Protein AF-A0AAV9SA14-F1 (afdb_monomer_lite)

Radius of gyration: 30.71 Å; chains: 1; bounding box: 144×51×68 Å

Structure (mmCIF, N/CA/C/O backbone):
data_AF-A0AAV9SA14-F1
#
_entry.id   AF-A0AAV9SA14-F1
#
loop_
_atom_site.group_PDB
_atom_site.id
_atom_site.type_symbol
_atom_site.label_atom_id
_atom_site.label_alt_id
_atom_site.label_comp_id
_atom_site.label_asym_id
_atom_site.label_entity_id
_atom_site.label_seq_id
_atom_site.pdbx_PDB_ins_code
_atom_site.Cartn_x
_atom_site.Cartn_y
_atom_site.Cartn_z
_atom_site.occupancy
_atom_site.B_iso_or_equiv
_atom_site.auth_seq_id
_atom_site.auth_comp_id
_atom_site.auth_asym_id
_atom_site.auth_atom_id
_atom_site.pdbx_PDB_model_num
ATOM 1 N N . MET A 1 1 ? -102.701 19.107 14.696 1.00 34.44 1 MET A N 1
ATOM 2 C CA . MET A 1 1 ? -101.989 17.881 14.271 1.00 34.44 1 MET A CA 1
ATOM 3 C C . MET A 1 1 ? -100.636 18.300 13.706 1.00 34.44 1 MET A C 1
ATOM 5 O O . MET A 1 1 ? -100.559 19.398 13.175 1.00 34.44 1 MET A O 1
ATOM 9 N N . ALA A 1 2 ? -99.604 17.490 13.963 1.00 41.09 2 ALA A N 1
ATOM 10 C CA . ALA A 1 2 ? -98.159 17.701 13.744 1.00 41.09 2 ALA A CA 1
ATOM 11 C C . ALA A 1 2 ? -97.779 18.019 12.264 1.00 41.09 2 ALA A C 1
ATOM 13 O O . ALA A 1 2 ? -98.640 17.884 11.408 1.00 41.09 2 ALA A O 1
ATOM 14 N N . GLU A 1 3 ? -96.588 18.500 11.861 1.00 35.56 3 GLU A N 1
ATOM 15 C CA . GLU A 1 3 ? -95.198 18.071 12.129 1.00 35.56 3 GLU A CA 1
ATOM 16 C C . GLU A 1 3 ? -94.132 19.112 11.654 1.00 35.56 3 GLU A C 1
ATOM 18 O O . GLU A 1 3 ? -94.421 19.908 10.771 1.00 35.56 3 GLU A O 1
ATOM 23 N N . ARG A 1 4 ? -92.914 19.036 12.250 1.00 37.03 4 ARG A N 1
ATOM 24 C CA . ARG A 1 4 ? -91.509 19.016 11.704 1.00 37.03 4 ARG A CA 1
ATOM 25 C C . ARG A 1 4 ? -91.118 19.895 10.480 1.00 37.03 4 ARG A C 1
ATOM 27 O O . ARG A 1 4 ? -91.888 20.027 9.552 1.00 37.03 4 ARG A O 1
ATOM 34 N N . ARG A 1 5 ? -89.886 20.412 10.291 1.00 36.50 5 ARG A N 1
ATOM 35 C CA . ARG A 1 5 ? -88.521 20.104 10.791 1.00 36.50 5 ARG A CA 1
ATOM 36 C C . ARG A 1 5 ? -87.560 21.264 10.424 1.00 36.50 5 ARG A C 1
ATOM 38 O O . ARG A 1 5 ? -87.789 21.960 9.443 1.00 36.50 5 ARG A O 1
ATOM 45 N N . PHE A 1 6 ? -86.493 21.410 11.210 1.00 34.19 6 PHE A N 1
ATOM 46 C CA . PHE A 1 6 ? -85.427 22.422 11.136 1.00 34.19 6 PHE A CA 1
ATOM 47 C C . PHE A 1 6 ? -84.285 21.988 10.191 1.00 34.19 6 PHE A C 1
ATOM 49 O O . PHE A 1 6 ? -84.066 20.786 10.024 1.00 34.19 6 PHE A O 1
ATOM 56 N N . GLY A 1 7 ? -83.582 22.959 9.598 1.00 37.78 7 GLY A N 1
ATOM 57 C CA . GLY A 1 7 ? -82.442 22.767 8.691 1.00 37.78 7 GLY A CA 1
ATOM 58 C C . GLY A 1 7 ? -81.093 22.537 9.387 1.00 37.78 7 GLY A C 1
ATOM 59 O O . GLY A 1 7 ? -80.981 22.664 10.606 1.00 37.78 7 GLY A O 1
ATOM 60 N N . GLY A 1 8 ? -80.082 22.199 8.584 1.00 33.22 8 GLY A N 1
ATOM 61 C CA . GLY A 1 8 ? -78.680 22.068 8.983 1.00 33.22 8 GLY A CA 1
ATOM 62 C C . GLY A 1 8 ? -77.799 21.649 7.800 1.00 33.22 8 GLY A C 1
ATOM 63 O O . GLY A 1 8 ? -78.130 20.703 7.087 1.00 33.22 8 GLY A O 1
ATOM 64 N N . ASP A 1 9 ? -76.723 22.404 7.603 1.00 34.28 9 ASP A N 1
ATOM 65 C CA . ASP A 1 9 ? -75.800 22.437 6.466 1.00 34.28 9 ASP A CA 1
ATOM 66 C C . ASP A 1 9 ? -74.833 21.237 6.386 1.00 34.28 9 ASP A C 1
ATOM 68 O O . ASP A 1 9 ? -74.510 20.609 7.394 1.00 34.28 9 ASP A O 1
ATOM 72 N N . HIS A 1 10 ? -74.328 20.937 5.182 1.00 34.41 10 HIS A N 1
ATOM 73 C CA . HIS A 1 10 ? -73.278 19.938 4.948 1.00 34.41 10 HIS A CA 1
ATOM 74 C C . HIS A 1 10 ? -72.175 20.545 4.060 1.00 34.41 10 HIS A C 1
ATOM 76 O O . HIS A 1 10 ? -72.274 20.541 2.833 1.00 34.41 10 HIS A O 1
ATOM 82 N N . GLU A 1 11 ? -71.129 21.087 4.690 1.00 38.72 11 GLU A N 1
ATOM 83 C CA . GLU A 1 11 ? -69.913 21.593 4.039 1.00 38.72 11 GLU A CA 1
ATOM 84 C C . GLU A 1 11 ? -68.820 20.510 3.944 1.00 38.72 11 GLU A C 1
ATOM 86 O O . GLU A 1 11 ? -68.500 19.823 4.910 1.00 38.72 11 GLU A O 1
ATOM 91 N N . VAL A 1 12 ? -68.260 20.399 2.735 1.00 39.00 12 VAL A N 1
ATOM 92 C CA . VAL A 1 12 ? -66.854 20.128 2.375 1.00 39.00 12 VAL A CA 1
ATOM 93 C C . VAL A 1 12 ? -66.107 19.027 3.154 1.00 39.00 12 VAL A C 1
ATOM 95 O O . VAL A 1 12 ? -65.421 19.265 4.143 1.00 39.00 12 VAL A O 1
ATOM 98 N N . LEU A 1 13 ? -66.106 17.818 2.587 1.00 44.66 13 LEU A N 1
ATOM 99 C CA . LEU A 1 13 ? -65.168 16.739 2.907 1.00 44.66 13 LEU A CA 1
ATOM 100 C C . LEU A 1 13 ? -64.460 16.308 1.620 1.00 44.66 13 LEU A C 1
ATOM 102 O O . LEU A 1 13 ? -65.057 15.561 0.862 1.00 44.66 13 LEU A O 1
ATOM 106 N N . THR A 1 14 ? -63.224 16.770 1.388 1.00 50.81 14 THR A N 1
ATOM 107 C CA . THR A 1 14 ? -62.114 16.020 0.747 1.00 50.81 14 THR A CA 1
ATOM 108 C C . THR A 1 14 ? -60.905 16.942 0.531 1.00 50.81 14 THR A C 1
ATOM 110 O O . THR A 1 14 ? -60.669 17.401 -0.580 1.00 50.81 14 THR A O 1
ATOM 113 N N . ASP A 1 15 ? -60.111 17.201 1.574 1.00 43.81 15 ASP A N 1
ATOM 114 C CA . ASP A 1 15 ? -58.750 17.757 1.387 1.00 43.81 15 ASP A CA 1
ATOM 115 C C . ASP A 1 15 ? -57.704 17.184 2.373 1.00 43.81 15 ASP A C 1
ATOM 117 O O . ASP A 1 15 ? -56.526 17.525 2.359 1.00 43.81 15 ASP A O 1
ATOM 121 N N . ALA A 1 16 ? -58.097 16.226 3.222 1.00 43.00 16 ALA A N 1
ATOM 122 C CA . ALA A 1 16 ? -57.195 15.627 4.213 1.00 43.00 16 ALA A CA 1
ATOM 123 C C . ALA A 1 16 ? -56.360 14.448 3.665 1.00 43.00 16 ALA A C 1
ATOM 125 O O . ALA A 1 16 ? -55.298 14.135 4.199 1.00 43.00 16 ALA A O 1
ATOM 126 N N . ALA A 1 17 ? -56.800 13.791 2.585 1.00 41.19 17 ALA A N 1
ATOM 127 C CA . ALA A 1 17 ? -56.145 12.578 2.076 1.00 41.19 17 ALA A CA 1
ATOM 128 C C . ALA A 1 17 ? -54.949 12.856 1.140 1.00 41.19 17 ALA A C 1
ATOM 130 O O . ALA A 1 17 ? -54.046 12.026 1.031 1.00 41.19 17 ALA A O 1
ATOM 131 N N . ALA A 1 18 ? -54.902 14.024 0.487 1.00 40.38 18 ALA A N 1
ATOM 132 C CA . ALA A 1 18 ? -53.801 14.399 -0.407 1.00 40.38 18 ALA A CA 1
ATOM 133 C C . ALA A 1 18 ? -52.571 14.937 0.354 1.00 40.38 18 ALA A C 1
ATOM 135 O O . ALA A 1 18 ? -51.437 14.769 -0.101 1.00 40.38 18 ALA A O 1
ATOM 136 N N . ALA A 1 19 ? -52.776 15.525 1.538 1.00 42.31 19 ALA A N 1
ATOM 137 C CA . ALA A 1 19 ? -51.698 16.016 2.394 1.00 42.31 19 ALA A CA 1
ATOM 138 C C . ALA A 1 19 ? -50.912 14.876 3.070 1.00 42.31 19 ALA A C 1
ATOM 140 O O . ALA A 1 19 ? -49.690 14.966 3.192 1.00 42.31 19 ALA A O 1
ATOM 141 N N . ALA A 1 20 ? -51.579 13.770 3.425 1.00 41.03 20 ALA A N 1
ATOM 142 C CA . ALA A 1 20 ? -50.942 12.621 4.074 1.00 41.03 20 ALA A CA 1
ATOM 143 C C . ALA A 1 20 ? -49.917 11.918 3.162 1.00 41.03 20 ALA A C 1
ATOM 145 O O . ALA A 1 20 ? -48.800 11.633 3.591 1.00 41.03 20 ALA A O 1
ATOM 146 N N . ARG A 1 21 ? -50.216 11.766 1.862 1.00 45.41 21 ARG A N 1
ATOM 147 C CA . ARG A 1 21 ? -49.263 11.157 0.911 1.00 45.41 21 ARG A CA 1
ATOM 148 C C . ARG A 1 21 ? -48.067 12.051 0.576 1.00 45.41 21 ARG A C 1
ATOM 150 O O . ARG A 1 21 ? -47.010 11.547 0.214 1.00 45.41 21 ARG A O 1
ATOM 157 N N . ARG A 1 22 ? -48.195 13.374 0.733 1.00 43.72 22 ARG A N 1
ATOM 158 C CA . ARG A 1 22 ? -47.079 14.320 0.545 1.00 43.72 22 ARG A CA 1
ATOM 159 C C . ARG A 1 22 ? -46.169 14.407 1.785 1.00 43.72 22 ARG A C 1
ATOM 161 O O . ARG A 1 22 ? -45.025 14.839 1.657 1.00 43.72 22 ARG A O 1
ATOM 168 N N . GLY A 1 23 ? -46.656 13.980 2.956 1.00 36.78 23 GLY A N 1
ATOM 169 C CA . GLY A 1 23 ? -45.875 13.853 4.192 1.00 36.78 23 GLY A CA 1
ATOM 170 C C . GLY A 1 23 ? -45.045 12.567 4.255 1.00 36.78 23 GLY A C 1
ATOM 171 O O . GLY A 1 23 ? -43.875 12.611 4.625 1.00 36.78 23 GLY A O 1
ATOM 172 N N . GLU A 1 24 ? -45.594 11.440 3.796 1.00 37.50 24 GLU A N 1
ATOM 173 C CA . GLU A 1 24 ? -44.907 10.137 3.850 1.00 37.50 24 GLU A CA 1
ATOM 174 C C . GLU A 1 24 ? -43.799 9.983 2.791 1.00 37.50 24 GLU A C 1
ATOM 176 O O . GLU A 1 24 ? -42.809 9.294 3.025 1.00 37.50 24 GLU A O 1
ATOM 181 N N . GLN A 1 25 ? -43.874 10.706 1.667 1.00 39.00 25 GLN A N 1
ATOM 182 C CA . GLN A 1 25 ? -42.782 10.769 0.678 1.00 39.00 25 GLN A CA 1
ATOM 183 C C . GLN A 1 25 ? -41.697 11.809 0.991 1.00 39.00 25 GLN A C 1
ATOM 185 O O . GLN A 1 25 ? -40.654 11.810 0.341 1.00 39.00 25 GLN A O 1
ATOM 190 N N . LYS A 1 26 ? -41.891 12.663 2.006 1.00 37.91 26 LYS A N 1
ATOM 191 C CA . LYS A 1 26 ? -40.855 13.597 2.483 1.00 37.91 26 LYS A CA 1
ATOM 192 C C . LYS A 1 26 ? -40.015 13.054 3.640 1.00 37.91 26 LYS A C 1
ATOM 194 O O . LYS A 1 26 ? -38.943 13.594 3.885 1.00 37.91 26 LYS A O 1
ATOM 199 N N . HIS A 1 27 ? -40.445 11.980 4.302 1.00 35.81 27 HIS A N 1
ATOM 200 C CA . HIS A 1 27 ? -39.712 11.389 5.430 1.00 35.81 27 HIS A CA 1
ATOM 201 C C . HIS A 1 27 ? -38.729 10.271 5.041 1.00 35.81 27 HIS A C 1
ATOM 203 O O . HIS A 1 27 ? -37.878 9.920 5.849 1.00 35.81 27 HIS A O 1
ATOM 209 N N . HIS A 1 28 ? -38.756 9.779 3.797 1.00 36.59 28 HIS A N 1
ATOM 210 C CA . HIS A 1 28 ? -37.717 8.875 3.274 1.00 36.59 28 HIS A CA 1
ATOM 211 C C . HIS A 1 28 ? -36.605 9.581 2.480 1.00 36.59 28 HIS A C 1
ATOM 213 O O . HIS A 1 28 ? -35.644 8.939 2.073 1.00 36.59 28 HIS A O 1
ATOM 219 N N . ALA A 1 29 ? -36.697 10.900 2.284 1.00 40.19 29 ALA A N 1
ATOM 220 C CA . ALA A 1 29 ? -35.720 11.684 1.521 1.00 40.19 29 ALA A CA 1
ATOM 221 C C . ALA A 1 29 ? -34.709 12.450 2.403 1.00 40.19 29 ALA A C 1
ATOM 223 O O . ALA A 1 29 ? -33.968 13.286 1.895 1.00 40.19 29 ALA A O 1
ATOM 224 N N . ALA A 1 30 ? -34.677 12.182 3.715 1.00 41.50 30 ALA A N 1
ATOM 225 C CA . ALA A 1 30 ? -33.849 12.897 4.694 1.00 41.50 30 ALA A CA 1
ATOM 226 C C . ALA A 1 30 ? -32.870 11.987 5.469 1.00 41.50 30 ALA A C 1
ATOM 228 O O . ALA A 1 30 ? -32.448 12.326 6.568 1.00 41.50 30 ALA A O 1
ATOM 229 N N . MET A 1 31 ? -32.496 10.841 4.891 1.00 34.03 31 MET A N 1
ATOM 230 C CA . MET A 1 31 ? -31.310 10.068 5.292 1.00 34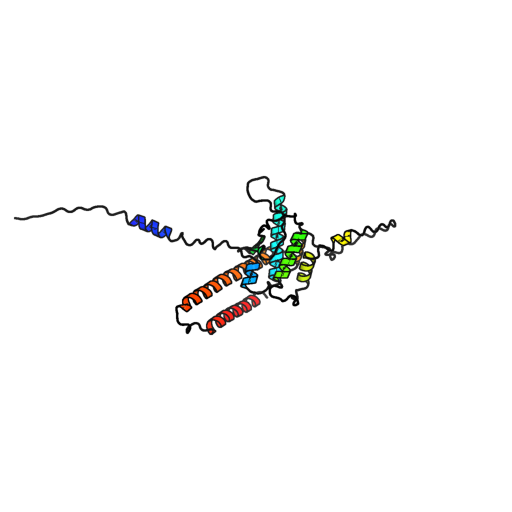.03 31 MET A CA 1
ATOM 231 C C . MET A 1 31 ? -30.494 9.651 4.065 1.00 34.03 31 MET A C 1
ATOM 233 O O . MET A 1 31 ? -30.079 8.511 3.927 1.00 34.03 31 MET A O 1
ATOM 237 N N . ASN A 1 32 ? -30.258 10.601 3.165 1.00 38.00 32 ASN A N 1
ATOM 238 C CA . ASN A 1 32 ? -28.997 10.600 2.438 1.00 38.00 32 ASN A CA 1
ATOM 239 C C . ASN A 1 32 ? -28.111 11.605 3.166 1.00 38.00 32 ASN A C 1
ATOM 241 O O . ASN A 1 32 ? -28.011 12.768 2.772 1.00 38.00 32 ASN A O 1
ATOM 245 N N . SER A 1 33 ? -27.523 11.169 4.281 1.00 37.06 33 SER A N 1
ATOM 246 C CA . SER A 1 33 ? -26.244 11.744 4.674 1.00 37.06 33 SER A CA 1
ATOM 247 C C . SER A 1 33 ? -25.298 11.559 3.473 1.00 37.06 33 SER A C 1
ATOM 249 O O . SER A 1 33 ? -25.402 10.560 2.753 1.00 37.06 33 SER A O 1
ATOM 251 N N . PRO A 1 34 ? -24.384 12.491 3.185 1.00 41.22 34 PRO A N 1
ATOM 252 C CA . PRO A 1 34 ? -23.357 12.284 2.166 1.00 41.22 34 PRO A CA 1
ATOM 253 C C . PRO A 1 34 ? -22.303 11.248 2.625 1.00 41.22 34 PRO A C 1
ATOM 255 O O . PRO A 1 34 ? -21.122 11.409 2.352 1.00 41.22 34 PRO A O 1
ATOM 258 N N . GLU A 1 35 ? -22.694 10.187 3.338 1.00 47.66 35 GLU A N 1
ATOM 259 C CA . GLU A 1 35 ? -21.778 9.234 3.984 1.00 47.66 35 GLU A CA 1
ATOM 260 C C . GLU A 1 35 ? -21.294 8.105 3.058 1.00 47.66 35 GLU A C 1
ATOM 262 O O . GLU A 1 35 ? -20.436 7.311 3.448 1.00 47.66 35 GLU A O 1
ATOM 267 N N . ASP A 1 36 ? -21.771 8.031 1.812 1.00 49.16 36 ASP A N 1
ATOM 268 C CA . ASP A 1 36 ? -21.493 6.894 0.917 1.00 49.16 36 ASP A CA 1
ATOM 269 C C . ASP A 1 36 ? -20.377 7.142 -0.121 1.00 49.16 36 ASP A C 1
ATOM 271 O O . ASP A 1 36 ? -20.168 6.320 -1.016 1.00 49.16 36 ASP A O 1
ATOM 275 N N . VAL A 1 37 ? -19.629 8.249 -0.002 1.00 55.84 37 VAL A N 1
ATOM 276 C CA . VAL A 1 37 ? -18.496 8.573 -0.901 1.00 55.84 37 VAL A CA 1
ATOM 277 C C . VAL A 1 37 ? -17.204 8.955 -0.176 1.00 55.84 37 VAL A C 1
ATOM 279 O O . VAL A 1 37 ? -16.315 9.542 -0.783 1.00 55.84 37 VAL A O 1
ATOM 282 N N . GLU A 1 38 ? -17.061 8.616 1.104 1.00 80.25 38 GLU A N 1
ATOM 283 C CA . GLU A 1 38 ? -15.766 8.775 1.773 1.00 80.25 38 GLU A CA 1
ATOM 284 C C . GLU A 1 38 ? -14.831 7.639 1.358 1.00 80.25 38 GLU A C 1
ATOM 286 O O . GLU A 1 38 ? -14.984 6.481 1.764 1.00 80.25 38 GLU A O 1
ATOM 291 N N . ASP A 1 39 ? -13.878 7.975 0.498 1.00 90.75 39 ASP A N 1
ATOM 292 C CA . ASP A 1 39 ? -12.620 7.255 0.408 1.00 90.75 39 ASP A CA 1
ATOM 293 C C . ASP A 1 39 ? -11.855 7.362 1.738 1.00 90.75 39 ASP A C 1
ATOM 295 O O . ASP A 1 39 ? -12.119 8.231 2.565 1.00 90.75 39 ASP A O 1
ATOM 299 N N . LEU A 1 40 ? -10.952 6.416 1.979 1.00 94.25 40 LEU A N 1
ATOM 300 C CA . LEU A 1 40 ? -10.151 6.362 3.199 1.00 94.25 40 LEU A CA 1
ATOM 301 C C . LEU A 1 40 ? -8.712 6.709 2.867 1.00 94.25 40 LEU A C 1
ATOM 303 O O . LEU A 1 40 ? -8.138 6.089 1.968 1.00 94.25 40 LEU A O 1
ATOM 307 N N . SER A 1 41 ? -8.109 7.652 3.587 1.00 96.06 41 SER A N 1
ATOM 308 C CA . SER A 1 41 ? -6.670 7.854 3.454 1.00 96.06 41 SER A CA 1
ATOM 309 C C . SER A 1 41 ? -5.902 6.700 4.102 1.00 96.06 41 SER A C 1
ATOM 311 O O . SER A 1 41 ? -6.359 6.075 5.066 1.00 96.06 41 SER A O 1
ATOM 313 N N . LEU A 1 42 ? -4.707 6.398 3.596 1.00 97.25 42 LEU A N 1
ATOM 314 C CA . LEU A 1 42 ? -3.847 5.401 4.229 1.00 97.25 42 LEU A CA 1
ATOM 315 C C . LEU A 1 42 ? -3.444 5.844 5.644 1.00 97.25 42 LEU A C 1
ATOM 317 O O . LEU A 1 42 ? -3.340 5.011 6.541 1.00 97.25 42 LEU A O 1
ATOM 321 N N . GLU A 1 43 ? -3.301 7.152 5.883 1.00 96.38 43 GLU A N 1
ATOM 322 C CA . GLU A 1 43 ? -3.031 7.689 7.222 1.00 96.38 43 GLU A CA 1
ATOM 323 C C . GLU A 1 43 ? -4.157 7.361 8.210 1.00 96.38 43 GLU A C 1
ATOM 325 O O . GLU A 1 43 ? -3.914 6.962 9.350 1.00 96.38 43 GLU A O 1
ATOM 330 N N . GLU A 1 44 ? -5.404 7.505 7.773 1.00 95.25 44 GLU A N 1
ATOM 331 C CA . GLU A 1 44 ? -6.563 7.162 8.581 1.00 95.25 44 GLU A CA 1
ATOM 332 C C . GLU A 1 44 ? -6.620 5.674 8.929 1.00 95.25 44 GLU A C 1
ATOM 334 O O . GLU A 1 44 ? -6.993 5.326 10.051 1.00 95.25 44 GLU A O 1
ATOM 339 N N . ILE A 1 45 ? -6.253 4.809 7.981 1.00 95.62 45 ILE A N 1
ATOM 340 C CA . ILE A 1 45 ? -6.170 3.361 8.186 1.00 95.62 45 ILE A CA 1
ATOM 341 C C . ILE A 1 45 ? -5.104 3.056 9.243 1.00 95.62 45 ILE A C 1
ATOM 343 O O . ILE A 1 45 ? -5.420 2.450 10.266 1.00 95.62 45 ILE A O 1
ATOM 347 N N . LEU A 1 46 ? -3.874 3.545 9.056 1.00 94.94 46 LEU A N 1
ATOM 348 C CA . LEU A 1 46 ? -2.767 3.334 9.999 1.00 94.94 46 LEU A CA 1
ATOM 349 C C . LEU A 1 46 ? -3.134 3.798 11.417 1.00 94.94 46 LEU A C 1
ATOM 351 O O . LEU A 1 46 ? -2.941 3.069 12.391 1.00 94.94 46 LEU A O 1
ATOM 355 N N . ARG A 1 47 ? -3.756 4.978 11.537 1.00 95.06 47 ARG A N 1
ATOM 356 C CA . ARG A 1 47 ? -4.204 5.532 12.822 1.00 95.06 47 ARG A CA 1
ATOM 357 C C . ARG A 1 47 ? -5.293 4.679 13.478 1.00 95.06 47 ARG A C 1
ATOM 359 O O . ARG A 1 47 ? -5.250 4.468 14.689 1.00 95.06 47 ARG A O 1
ATOM 366 N N . LEU A 1 48 ? -6.266 4.192 12.704 1.00 91.81 48 LEU A N 1
ATOM 367 C CA . LEU A 1 48 ? -7.385 3.404 13.228 1.00 91.81 48 LEU A CA 1
ATOM 368 C C . LEU A 1 48 ? -6.935 2.038 13.756 1.00 91.81 48 LEU A C 1
ATOM 370 O O . LEU A 1 48 ? -7.406 1.609 14.808 1.00 91.81 48 LEU A O 1
ATOM 374 N N . TYR A 1 49 ? -6.031 1.369 13.038 1.00 90.88 49 TYR A N 1
ATOM 375 C CA . TYR A 1 49 ? -5.503 0.066 13.447 1.00 90.88 49 TYR A CA 1
ATOM 376 C C . TYR A 1 49 ? -4.379 0.181 14.476 1.00 90.88 49 TYR A C 1
ATOM 378 O O . TYR A 1 49 ? -4.153 -0.770 15.221 1.00 90.88 49 TYR A O 1
ATOM 386 N N . SER A 1 50 ? -3.696 1.332 14.541 1.00 92.38 50 SER A N 1
ATOM 387 C CA . SER A 1 50 ? -2.480 1.515 15.347 1.00 92.38 50 SER A CA 1
ATOM 388 C C . SER A 1 50 ? -1.441 0.418 15.068 1.00 92.38 50 SER A C 1
ATOM 390 O O . SER A 1 50 ? -0.775 -0.073 15.977 1.00 92.38 50 SER A O 1
ATOM 392 N N . GLN A 1 51 ? -1.368 -0.010 13.806 1.00 90.06 51 GLN A N 1
ATOM 393 C CA . GLN A 1 51 ? -0.528 -1.097 13.312 1.00 90.06 51 GLN A CA 1
ATOM 394 C C . GLN A 1 51 ? -0.068 -0.768 11.889 1.00 90.06 51 GLN A C 1
ATOM 396 O O . GLN A 1 51 ? -0.801 -0.082 11.165 1.00 90.06 51 GLN A O 1
ATOM 401 N N . PRO A 1 52 ? 1.109 -1.262 11.478 1.00 95.25 52 PRO A N 1
ATOM 402 C CA . PRO A 1 52 ? 1.559 -1.130 10.105 1.00 95.25 52 PRO A CA 1
ATOM 403 C C . PRO A 1 52 ? 0.707 -1.963 9.150 1.00 95.25 52 PRO A C 1
ATOM 405 O O . PRO A 1 52 ? 0.051 -2.933 9.547 1.00 95.25 52 PRO A O 1
ATOM 408 N N . ILE A 1 53 ? 0.768 -1.618 7.865 1.00 97.06 53 ILE A N 1
ATOM 409 C CA . ILE A 1 53 ? 0.229 -2.495 6.822 1.00 97.06 53 ILE A CA 1
ATOM 410 C C . ILE A 1 53 ? 1.042 -3.794 6.742 1.00 97.06 53 ILE A C 1
ATOM 412 O O . ILE A 1 53 ? 2.198 -3.871 7.171 1.00 97.06 53 ILE A O 1
ATOM 416 N N . ASN A 1 54 ? 0.435 -4.853 6.212 1.00 97.62 54 ASN A N 1
ATOM 417 C CA . ASN A 1 54 ? 1.175 -6.067 5.868 1.00 97.62 54 ASN A CA 1
ATOM 418 C C . ASN A 1 54 ? 1.802 -5.962 4.467 1.00 97.62 54 ASN A C 1
ATOM 420 O O . ASN A 1 54 ? 1.496 -5.048 3.704 1.00 97.62 54 ASN A O 1
ATOM 424 N N . GLU A 1 55 ? 2.676 -6.909 4.131 1.00 98.56 55 GLU A N 1
ATOM 425 C CA . GLU A 1 55 ? 3.382 -6.905 2.845 1.00 98.56 55 GLU A CA 1
ATOM 426 C C . GLU A 1 55 ? 2.427 -6.966 1.651 1.00 98.56 55 GLU A C 1
ATOM 428 O O . GLU A 1 55 ? 2.577 -6.210 0.699 1.00 98.56 55 GLU A O 1
ATOM 433 N N . GLU A 1 56 ? 1.385 -7.794 1.719 1.00 98.50 56 GLU A N 1
ATOM 434 C CA . GLU A 1 56 ? 0.424 -7.927 0.621 1.00 98.50 56 GLU A CA 1
ATOM 435 C C . GLU A 1 56 ? -0.367 -6.628 0.381 1.00 98.50 56 GLU A C 1
ATOM 437 O O . GLU A 1 56 ? -0.656 -6.251 -0.755 1.00 98.50 56 GLU A O 1
ATOM 442 N N . GLN A 1 57 ? -0.674 -5.888 1.449 1.00 98.56 57 GLN A N 1
ATOM 443 C CA . GLN A 1 57 ? -1.257 -4.550 1.369 1.00 98.56 57 GLN A CA 1
ATOM 444 C C . GLN A 1 57 ? -0.264 -3.537 0.787 1.00 98.56 57 GLN A C 1
ATOM 446 O O . GLN A 1 57 ? -0.681 -2.695 -0.006 1.00 98.56 57 GLN A O 1
ATOM 451 N N . ALA A 1 58 ? 1.025 -3.624 1.126 1.00 98.69 58 ALA A N 1
ATOM 452 C CA . ALA A 1 58 ? 2.064 -2.775 0.543 1.00 98.69 58 ALA A CA 1
ATOM 453 C C . ALA A 1 58 ? 2.191 -2.999 -0.972 1.00 98.69 58 ALA A C 1
ATOM 455 O O . ALA A 1 58 ? 2.128 -2.032 -1.736 1.00 98.69 58 ALA A O 1
ATOM 456 N N . TRP A 1 59 ? 2.245 -4.260 -1.417 1.00 98.75 59 TRP A N 1
ATOM 457 C CA . TRP A 1 59 ? 2.212 -4.627 -2.836 1.00 98.75 59 TRP A CA 1
ATOM 458 C C . TRP A 1 59 ? 0.967 -4.081 -3.541 1.00 98.75 59 TRP A C 1
ATOM 460 O O . TRP A 1 59 ? 1.069 -3.461 -4.603 1.00 98.75 59 TRP A O 1
ATOM 470 N N . ALA A 1 60 ? -0.210 -4.257 -2.932 1.00 98.69 60 ALA A N 1
ATOM 471 C CA . ALA A 1 60 ? -1.475 -3.803 -3.499 1.00 98.69 60 ALA A CA 1
ATOM 472 C C . ALA A 1 60 ? -1.552 -2.281 -3.635 1.00 98.69 60 ALA A C 1
ATOM 474 O O . ALA A 1 60 ? -1.918 -1.778 -4.700 1.00 98.69 60 ALA A O 1
ATOM 475 N N . VAL A 1 61 ? -1.184 -1.545 -2.583 1.00 98.44 61 VAL A N 1
ATOM 476 C CA . VAL A 1 61 ? -1.163 -0.080 -2.612 1.00 98.44 61 VAL A CA 1
ATOM 477 C C . VAL A 1 61 ? -0.156 0.391 -3.657 1.00 98.44 61 VAL A C 1
ATOM 479 O O . VAL A 1 61 ? -0.538 1.173 -4.522 1.00 98.44 61 VAL A O 1
ATOM 482 N N . CYS A 1 62 ? 1.070 -0.140 -3.670 1.00 98.44 62 CYS A N 1
ATOM 483 C CA . CYS A 1 62 ? 2.088 0.211 -4.662 1.00 98.44 62 CYS A CA 1
ATOM 484 C C . CYS A 1 62 ? 1.588 -0.004 -6.104 1.00 98.44 62 CYS A C 1
ATOM 486 O O . CYS A 1 62 ? 1.578 0.930 -6.912 1.00 98.44 62 CYS A O 1
ATOM 488 N N . TYR A 1 63 ? 1.055 -1.195 -6.405 1.00 98.56 63 TYR A N 1
ATOM 489 C CA . TYR A 1 63 ? 0.494 -1.515 -7.719 1.00 98.56 63 TYR A CA 1
ATOM 490 C C . TYR A 1 63 ? -0.625 -0.546 -8.122 1.00 98.56 63 TYR A C 1
ATOM 492 O O . TYR A 1 63 ? -0.636 -0.023 -9.240 1.00 98.56 63 TYR A O 1
ATOM 500 N N . GLN A 1 64 ? -1.577 -0.282 -7.222 1.00 98.00 64 GLN A N 1
ATOM 501 C CA . GLN A 1 64 ? -2.705 0.600 -7.515 1.00 98.00 64 GLN A CA 1
ATOM 502 C C . GLN A 1 64 ? -2.277 2.058 -7.698 1.00 98.00 64 GLN A C 1
ATOM 504 O O . GLN A 1 64 ? -2.762 2.715 -8.623 1.00 98.00 64 GLN A O 1
ATOM 509 N N . CYS A 1 65 ? -1.339 2.543 -6.881 1.00 96.88 65 CYS A N 1
ATOM 510 C CA . CYS A 1 65 ? -0.737 3.866 -7.015 1.00 96.88 65 CYS A CA 1
ATOM 511 C C . CYS A 1 65 ? -0.080 4.024 -8.389 1.00 96.88 65 CYS A C 1
ATOM 513 O O . CYS A 1 65 ? -0.455 4.917 -9.152 1.00 96.88 65 CYS A O 1
ATOM 515 N N . CYS A 1 66 ? 0.832 3.118 -8.756 1.00 95.94 66 CYS A N 1
ATOM 516 C CA . CYS A 1 66 ? 1.519 3.155 -10.047 1.00 95.94 66 CYS A CA 1
ATOM 517 C C . CYS A 1 66 ? 0.549 3.022 -11.225 1.00 95.94 66 CYS A C 1
ATOM 519 O O . CYS A 1 66 ? 0.713 3.699 -12.240 1.00 95.94 66 CYS A O 1
ATOM 521 N N . ARG A 1 67 ? -0.509 2.213 -11.094 1.00 95.25 67 ARG A N 1
ATOM 522 C CA . ARG A 1 67 ? -1.553 2.081 -12.120 1.00 95.25 67 ARG A CA 1
ATOM 523 C C . ARG A 1 67 ? -2.314 3.388 -12.336 1.00 95.25 67 ARG A C 1
ATOM 525 O O . ARG A 1 67 ? -2.597 3.742 -13.481 1.00 95.25 67 ARG A O 1
ATOM 532 N N . THR A 1 68 ? -2.660 4.097 -11.265 1.00 94.19 68 THR A N 1
ATOM 533 C CA . THR A 1 68 ? -3.344 5.395 -11.340 1.00 94.19 68 THR A CA 1
ATOM 534 C C . THR A 1 68 ? -2.421 6.478 -11.898 1.00 94.19 68 THR A C 1
ATOM 536 O O . THR A 1 68 ? -2.814 7.196 -12.819 1.00 94.19 68 THR A O 1
ATOM 539 N N . LEU A 1 69 ? -1.173 6.536 -11.429 1.00 92.06 69 LEU A N 1
ATOM 540 C CA . LEU A 1 69 ? -0.165 7.481 -11.913 1.00 92.06 69 LEU A CA 1
ATOM 541 C C . LEU A 1 69 ? 0.140 7.269 -13.403 1.00 92.06 69 LEU A C 1
ATOM 543 O O . LEU A 1 69 ? 0.118 8.228 -14.173 1.00 92.06 69 LEU A O 1
ATOM 547 N N . ALA A 1 70 ? 0.305 6.023 -13.855 1.00 91.38 70 ALA A N 1
ATOM 548 C CA . ALA A 1 70 ? 0.534 5.702 -15.265 1.00 91.38 70 ALA A CA 1
ATOM 549 C C . ALA A 1 70 ? -0.632 6.121 -16.180 1.00 91.38 70 ALA A C 1
ATOM 551 O O . ALA A 1 70 ? -0.408 6.505 -17.329 1.00 91.38 70 ALA A O 1
ATOM 552 N N . LYS A 1 71 ? -1.881 6.055 -15.695 1.00 89.81 71 LYS A N 1
ATOM 553 C CA . LYS A 1 71 ? -3.061 6.532 -16.439 1.00 89.81 71 LYS A CA 1
ATOM 554 C C . LYS A 1 71 ? -3.078 8.054 -16.547 1.00 89.81 71 LYS A C 1
ATOM 556 O O . LYS A 1 71 ? -3.336 8.564 -17.634 1.00 89.81 71 LYS A O 1
ATOM 561 N N . ALA A 1 72 ? -2.765 8.757 -15.459 1.00 84.50 72 ALA A N 1
ATOM 562 C CA . ALA A 1 72 ? -2.676 10.215 -15.453 1.00 84.50 72 ALA A CA 1
ATOM 563 C C . ALA A 1 72 ? -1.607 10.719 -16.441 1.00 84.50 72 ALA A C 1
ATOM 565 O O . ALA A 1 72 ? -1.891 11.603 -17.243 1.00 84.50 72 ALA A O 1
ATOM 566 N N . HIS A 1 73 ? -0.438 10.067 -16.485 1.00 77.88 73 HIS A N 1
ATOM 567 C CA . HIS A 1 73 ? 0.647 10.416 -17.415 1.00 77.88 73 HIS A CA 1
ATOM 568 C C . HIS A 1 73 ? 0.280 10.205 -18.896 1.00 77.88 73 HIS A C 1
ATOM 570 O O . HIS A 1 73 ? 0.818 10.883 -19.763 1.00 77.88 73 HIS A O 1
ATOM 576 N N . ARG A 1 74 ? -0.636 9.278 -19.218 1.00 75.94 74 ARG A N 1
ATOM 577 C CA . ARG A 1 74 ? -1.113 9.066 -20.600 1.00 75.94 74 ARG A CA 1
ATOM 578 C C . ARG A 1 74 ? -2.223 10.037 -21.012 1.00 75.94 74 ARG A C 1
ATOM 580 O O . ARG A 1 74 ? -2.379 10.295 -22.202 1.00 75.94 74 ARG A O 1
ATOM 587 N N . GLY A 1 75 ? -3.004 10.536 -20.053 1.00 60.97 75 GLY A N 1
ATOM 588 C CA . GLY A 1 75 ? -4.128 11.447 -20.298 1.00 60.97 75 GLY A CA 1
ATOM 589 C C . GLY A 1 75 ? -3.711 12.870 -20.680 1.00 60.97 75 GLY A C 1
ATOM 590 O O . GLY A 1 75 ? -4.461 13.547 -21.376 1.00 60.97 75 GLY A O 1
ATOM 591 N N . ASP A 1 76 ? -2.502 13.287 -20.302 1.00 53.53 76 ASP A N 1
ATOM 592 C CA . ASP A 1 76 ? -1.950 14.630 -20.552 1.00 53.53 76 ASP A CA 1
ATOM 593 C C . ASP A 1 76 ? -1.652 14.913 -22.045 1.00 53.53 76 ASP A C 1
ATOM 595 O O . ASP A 1 76 ? -1.504 16.053 -22.474 1.00 53.53 76 ASP A O 1
ATOM 599 N N . GLY A 1 77 ? -1.629 13.872 -22.889 1.00 50.25 77 GLY A N 1
ATOM 600 C CA . GLY A 1 77 ? -1.388 13.992 -24.333 1.00 50.25 77 GLY A CA 1
ATOM 601 C C . GLY A 1 77 ? -2.640 14.109 -25.216 1.00 50.25 77 GLY A C 1
ATOM 602 O O . GLY A 1 77 ? -2.501 14.195 -26.436 1.00 50.25 77 GLY A O 1
ATOM 603 N N . SER A 1 78 ? -3.863 14.055 -24.663 1.00 49.41 78 SER A N 1
ATOM 604 C CA . SER A 1 78 ? -5.089 13.938 -25.476 1.00 49.41 78 SER A CA 1
ATOM 605 C C . SER A 1 78 ? -6.333 14.587 -24.852 1.00 49.41 78 SER A C 1
ATOM 607 O O . SER A 1 78 ? -7.344 13.932 -24.608 1.00 49.41 78 SER A O 1
ATOM 609 N N . SER A 1 79 ? -6.305 15.902 -24.627 1.00 42.00 79 SER A N 1
ATOM 610 C CA . SER A 1 79 ? -7.523 16.651 -24.283 1.00 42.00 79 SER A CA 1
ATOM 611 C C . SER A 1 79 ? -7.571 18.036 -24.931 1.00 42.00 79 SER A C 1
ATOM 613 O O . SER A 1 79 ? -7.402 19.065 -24.283 1.00 42.00 79 SER A O 1
ATOM 615 N N . VAL A 1 80 ? -7.894 18.055 -26.228 1.00 46.16 80 VAL A N 1
ATOM 616 C CA . VAL A 1 80 ? -8.682 19.138 -26.836 1.00 46.16 80 VAL A CA 1
ATOM 617 C C . VAL A 1 80 ? -10.149 18.723 -26.729 1.00 46.16 80 VAL A C 1
ATOM 619 O O . VAL A 1 80 ? -10.656 18.067 -27.629 1.00 46.16 80 VAL A O 1
ATOM 622 N N . ALA A 1 81 ? -10.801 19.035 -25.606 1.00 44.00 81 ALA A N 1
ATOM 623 C CA . ALA A 1 81 ? -12.237 19.336 -25.509 1.00 44.00 81 ALA A CA 1
ATOM 624 C C . ALA A 1 81 ? -12.692 19.387 -24.040 1.00 44.00 81 ALA A C 1
ATOM 626 O O . ALA A 1 81 ? -12.547 18.430 -23.288 1.00 44.00 81 ALA A O 1
ATOM 627 N N . THR A 1 82 ? -13.326 20.511 -23.696 1.00 38.25 82 THR A N 1
ATOM 628 C CA . THR A 1 82 ? -14.266 20.714 -22.578 1.00 38.25 82 THR A CA 1
ATOM 629 C C . THR A 1 82 ? -13.743 20.563 -21.142 1.00 38.25 82 THR A C 1
AT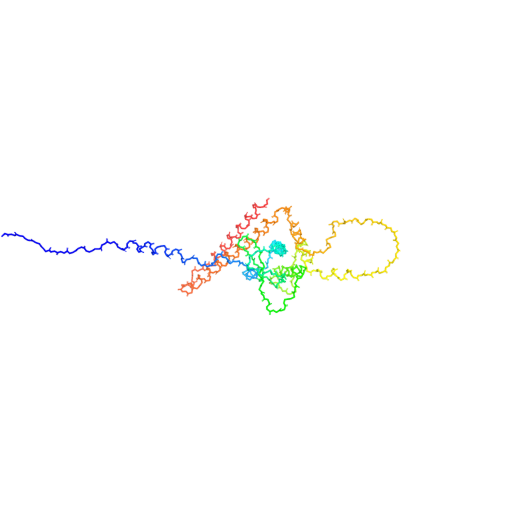OM 631 O O . THR A 1 82 ? -13.928 19.542 -20.499 1.00 38.25 82 THR A O 1
ATOM 634 N N . GLY A 1 83 ? -13.231 21.682 -20.615 1.00 43.03 83 GLY A N 1
ATOM 635 C CA . GLY A 1 83 ? -13.744 22.298 -19.383 1.00 43.03 83 GLY A CA 1
ATOM 636 C C . GLY A 1 83 ? -13.464 21.609 -18.043 1.00 43.03 83 GLY A C 1
ATOM 637 O O . GLY A 1 83 ? -14.208 20.733 -17.625 1.00 43.03 83 GLY A O 1
ATOM 638 N N . ALA A 1 84 ? -12.500 22.178 -17.311 1.00 43.50 84 ALA A N 1
ATOM 639 C CA . ALA A 1 84 ? -12.334 22.094 -15.856 1.00 43.50 84 ALA A CA 1
ATOM 640 C C . ALA A 1 84 ? -11.931 20.728 -15.267 1.00 43.50 84 ALA A C 1
ATOM 642 O O . ALA A 1 84 ? -12.649 20.117 -14.484 1.00 43.50 84 ALA A O 1
ATOM 643 N N . SER A 1 85 ? -10.695 20.317 -15.530 1.00 41.78 85 SER A N 1
ATOM 644 C CA . SER A 1 85 ? -9.834 19.717 -14.505 1.00 41.78 85 SER A CA 1
ATOM 645 C C . SER A 1 85 ? -8.404 20.083 -14.871 1.00 41.78 85 SER A C 1
ATOM 647 O O . SER A 1 85 ? -7.953 19.771 -15.968 1.00 41.78 85 SER A O 1
ATOM 649 N N . SER A 1 86 ? -7.748 20.861 -14.008 1.00 44.19 86 SER A N 1
ATOM 650 C CA . SER A 1 86 ? -6.354 21.270 -14.180 1.00 44.19 86 SER A CA 1
ATOM 651 C C . SER A 1 86 ? -5.522 20.026 -14.474 1.00 44.19 86 SER A C 1
ATOM 653 O O . SER A 1 86 ? -5.577 19.083 -13.686 1.00 44.19 86 SER A O 1
ATOM 655 N N . ALA A 1 87 ? -4.803 20.006 -15.600 1.00 47.50 87 ALA A N 1
ATOM 656 C CA . ALA A 1 87 ? -3.788 18.996 -15.864 1.00 47.50 87 ALA A CA 1
ATOM 657 C C . ALA A 1 87 ? -2.787 19.078 -14.711 1.00 47.50 87 ALA A C 1
ATOM 659 O O . ALA A 1 87 ? -2.027 20.038 -14.580 1.00 47.50 87 ALA A O 1
ATOM 660 N N . ALA A 1 88 ? -2.936 18.158 -13.770 1.00 55.50 88 ALA A N 1
ATOM 661 C CA . ALA A 1 88 ? -2.201 18.166 -12.532 1.00 55.50 88 ALA A CA 1
ATOM 662 C C . ALA A 1 88 ? -0.809 17.629 -12.847 1.00 55.50 88 ALA A C 1
ATOM 664 O O . ALA A 1 88 ? -0.660 16.454 -13.189 1.00 55.50 88 ALA A O 1
ATOM 665 N N . SER A 1 89 ? 0.197 18.502 -12.783 1.00 59.59 89 SER A N 1
ATOM 666 C CA . SER A 1 89 ? 1.593 18.090 -12.889 1.00 59.59 89 SER A CA 1
ATOM 667 C C . SER A 1 89 ? 1.870 16.956 -11.895 1.00 59.59 89 SER A C 1
ATOM 669 O O . SER A 1 89 ? 1.274 16.953 -10.810 1.00 59.59 89 SER A O 1
ATOM 671 N N . PRO A 1 90 ? 2.765 16.004 -12.218 1.00 65.38 90 PRO A N 1
ATOM 672 C CA . PRO A 1 90 ? 3.186 14.999 -11.254 1.00 65.38 90 PRO A CA 1
ATOM 673 C C . PRO A 1 90 ? 3.647 15.711 -9.979 1.00 65.38 90 PRO A C 1
ATOM 675 O O . PRO A 1 90 ? 4.415 16.672 -10.047 1.00 65.38 90 PRO A O 1
ATOM 678 N N . GLN A 1 91 ? 3.135 15.281 -8.830 1.00 79.19 91 GLN A N 1
ATOM 679 C CA . GLN A 1 91 ? 3.498 15.830 -7.529 1.00 79.19 91 GLN A CA 1
ATOM 680 C C . GLN A 1 91 ? 4.017 14.692 -6.655 1.00 79.19 91 GLN A C 1
ATOM 682 O O . GLN A 1 91 ? 3.493 13.577 -6.711 1.00 79.19 91 GLN A O 1
ATOM 687 N N . ARG A 1 92 ? 5.053 14.978 -5.857 1.00 87.56 92 ARG A N 1
ATOM 688 C CA . ARG A 1 92 ? 5.571 14.038 -4.858 1.00 87.56 92 ARG A CA 1
ATOM 689 C C . ARG A 1 92 ? 4.478 13.676 -3.862 1.00 87.56 92 ARG A C 1
ATOM 691 O O . ARG A 1 92 ? 3.677 14.523 -3.470 1.00 87.56 92 ARG A O 1
ATOM 698 N N . ILE A 1 93 ? 4.508 12.427 -3.424 1.00 91.12 93 ILE A N 1
ATOM 699 C CA . ILE A 1 93 ? 3.683 11.934 -2.330 1.00 91.12 93 ILE A CA 1
ATOM 700 C C . ILE A 1 93 ? 4.352 12.386 -1.031 1.00 91.12 93 ILE A C 1
ATOM 702 O O . ILE A 1 93 ? 5.471 11.980 -0.723 1.00 91.12 93 ILE A O 1
ATOM 706 N N . SER A 1 94 ? 3.691 13.259 -0.277 1.00 91.25 94 SER A N 1
ATOM 707 C CA . SER A 1 94 ? 4.224 13.806 0.977 1.00 91.25 94 SER A CA 1
ATOM 708 C C . SER A 1 94 ? 4.096 12.802 2.121 1.00 91.25 94 SER A C 1
ATOM 710 O O . SER A 1 94 ? 4.920 12.781 3.037 1.00 91.25 94 SER A O 1
ATOM 712 N N . GLY A 1 95 ? 3.071 11.951 2.074 1.00 93.00 95 GLY A N 1
ATOM 713 C CA . GLY A 1 95 ? 2.854 10.911 3.069 1.00 93.00 95 GLY A CA 1
ATOM 714 C C . GLY A 1 95 ? 1.587 10.089 2.828 1.00 93.00 95 GLY A C 1
ATOM 715 O O . GLY A 1 95 ? 0.920 10.250 1.806 1.00 93.00 95 GLY A O 1
ATOM 716 N N . PRO A 1 96 ? 1.215 9.215 3.782 1.00 94.75 96 PRO A N 1
ATOM 717 C CA . PRO A 1 96 ? 0.064 8.322 3.641 1.00 94.75 96 PRO A CA 1
ATOM 718 C C . PRO A 1 96 ? -1.290 9.062 3.625 1.00 94.75 96 PRO A C 1
ATOM 720 O O . PRO A 1 96 ? -2.309 8.466 3.284 1.00 94.75 96 PRO A O 1
ATOM 723 N N . GLY A 1 97 ? -1.327 10.354 3.973 1.00 94.44 97 GLY A N 1
ATOM 724 C CA . GLY A 1 97 ? -2.526 11.193 3.855 1.00 94.44 97 GLY A CA 1
ATOM 725 C C . GLY A 1 97 ? -2.931 11.476 2.404 1.00 94.44 97 GLY A C 1
ATOM 726 O O . GLY A 1 97 ? -4.121 11.613 2.123 1.00 94.44 97 GLY A O 1
ATOM 727 N N . ASP A 1 98 ? -1.964 11.474 1.482 1.00 93.50 98 ASP A N 1
ATOM 728 C CA . ASP A 1 98 ? -2.192 11.750 0.058 1.00 93.50 98 ASP A CA 1
ATOM 729 C C . ASP A 1 98 ? -2.753 10.524 -0.681 1.00 93.50 98 ASP A C 1
ATOM 731 O O . ASP A 1 98 ? -3.281 10.641 -1.781 1.00 93.50 98 ASP A O 1
ATOM 735 N N . VAL A 1 99 ? -2.664 9.328 -0.091 1.00 95.75 99 VAL A N 1
ATOM 736 C CA . VAL A 1 99 ? -3.100 8.065 -0.704 1.00 95.75 99 VAL A CA 1
ATOM 737 C C . VAL A 1 99 ? -4.510 7.725 -0.245 1.00 95.75 99 VAL A C 1
ATOM 739 O O . VAL A 1 99 ? -4.724 7.439 0.930 1.00 95.75 99 VAL A O 1
ATOM 742 N N . ARG A 1 100 ? -5.470 7.702 -1.171 1.00 96.19 100 ARG A N 1
ATOM 743 C CA . ARG A 1 100 ? -6.902 7.512 -0.893 1.00 96.19 100 ARG A CA 1
ATOM 744 C C . ARG A 1 100 ? -7.405 6.206 -1.501 1.00 96.19 100 ARG A C 1
ATOM 746 O O . ARG A 1 100 ? -7.415 6.045 -2.721 1.00 96.19 100 ARG A O 1
ATOM 753 N N . ILE A 1 101 ? -7.843 5.275 -0.660 1.00 97.12 101 ILE A N 1
ATOM 754 C CA . ILE A 1 101 ? -8.412 3.984 -1.053 1.00 97.12 101 ILE A CA 1
ATOM 755 C C . ILE A 1 101 ? -9.931 4.118 -1.179 1.00 97.12 101 ILE A C 1
ATOM 757 O O . ILE A 1 101 ? -10.619 4.540 -0.248 1.00 97.12 101 ILE A O 1
ATOM 761 N N . GLN A 1 102 ? -10.464 3.738 -2.338 1.00 96.25 102 GLN A N 1
ATOM 762 C CA . GLN A 1 102 ? -11.889 3.812 -2.647 1.00 96.25 102 GLN A CA 1
ATOM 763 C C . GLN A 1 102 ? -12.621 2.504 -2.314 1.00 96.25 102 GLN A C 1
ATOM 765 O O . GLN A 1 102 ? -12.025 1.431 -2.209 1.00 96.25 102 GLN A O 1
ATOM 770 N N . LYS A 1 103 ? -13.956 2.579 -2.236 1.00 95.88 103 LYS A N 1
ATOM 771 C CA . LYS A 1 103 ? -14.854 1.442 -1.957 1.00 95.88 103 LYS A CA 1
ATOM 772 C C . LYS A 1 103 ? -14.709 0.271 -2.935 1.00 95.88 103 LYS A C 1
ATOM 774 O O . LYS A 1 103 ? -14.985 -0.867 -2.570 1.00 95.88 103 LYS A O 1
ATOM 779 N N . ASP A 1 104 ? -14.289 0.527 -4.172 1.00 95.75 104 ASP A N 1
ATOM 780 C CA . ASP A 1 104 ? -14.063 -0.504 -5.190 1.00 95.75 104 ASP A CA 1
ATOM 781 C C . ASP A 1 104 ? -12.645 -1.107 -5.150 1.00 95.75 104 ASP A C 1
ATOM 783 O O . ASP A 1 104 ? -12.363 -2.044 -5.901 1.00 95.75 104 ASP A O 1
ATOM 787 N N . GLY A 1 105 ? -11.766 -0.600 -4.279 1.00 95.25 105 GLY A N 1
ATOM 788 C CA . GLY A 1 105 ? -10.358 -0.981 -4.177 1.00 95.25 105 GLY A CA 1
ATOM 789 C C . GLY A 1 105 ? -9.430 -0.255 -5.152 1.00 95.25 105 GLY A C 1
ATOM 790 O O . GLY A 1 105 ? -8.254 -0.603 -5.238 1.00 95.25 105 GLY A O 1
ATOM 791 N N . SER A 1 106 ? -9.925 0.728 -5.909 1.00 95.19 106 SER A N 1
ATOM 792 C CA . SER A 1 106 ? -9.050 1.651 -6.632 1.00 95.19 106 SER A CA 1
ATOM 793 C C . SER A 1 106 ? -8.382 2.631 -5.662 1.00 95.19 106 SER A C 1
ATOM 795 O O . SER A 1 106 ? -8.892 2.897 -4.572 1.00 95.19 106 SER A O 1
ATOM 797 N N . VAL A 1 107 ? -7.216 3.150 -6.049 1.00 95.75 107 VAL A N 1
ATOM 798 C CA . VAL A 1 107 ? -6.445 4.097 -5.237 1.00 95.75 107 VAL A CA 1
ATOM 799 C C . VAL A 1 107 ? -6.238 5.383 -6.021 1.00 95.75 107 VAL A C 1
ATOM 801 O O . VAL A 1 107 ? -5.875 5.349 -7.200 1.00 95.75 107 VAL A O 1
ATOM 804 N N . ARG A 1 108 ? -6.485 6.519 -5.372 1.00 92.69 108 ARG A N 1
ATOM 805 C CA . ARG A 1 108 ? -6.264 7.864 -5.907 1.00 92.69 108 ARG A CA 1
ATOM 806 C C . ARG A 1 108 ? -5.212 8.586 -5.079 1.00 92.69 108 ARG A C 1
ATOM 808 O O . ARG A 1 108 ? -5.050 8.287 -3.901 1.00 92.69 108 ARG A O 1
ATOM 815 N N . MET A 1 109 ? -4.516 9.520 -5.714 1.00 89.25 109 MET A N 1
ATOM 816 C CA . MET A 1 109 ? -3.645 10.460 -5.019 1.00 89.25 109 MET A CA 1
ATOM 817 C C . MET A 1 109 ? -4.408 11.768 -4.871 1.00 89.25 109 MET A C 1
ATOM 819 O O . MET A 1 109 ? -4.868 12.300 -5.885 1.00 89.25 109 MET A O 1
ATOM 823 N N . ASP A 1 110 ? -4.575 12.256 -3.646 1.00 82.62 110 ASP A N 1
ATOM 824 C CA . ASP A 1 110 ? -5.034 13.620 -3.429 1.00 82.62 110 ASP A CA 1
ATOM 825 C C . ASP A 1 110 ? -3.827 14.550 -3.435 1.00 82.62 110 ASP A C 1
ATOM 827 O O . ASP A 1 110 ? -2.860 14.356 -2.701 1.00 82.62 110 ASP A O 1
ATOM 831 N N . GLN A 1 111 ? -3.871 15.550 -4.304 1.00 66.19 111 GLN A N 1
ATOM 832 C CA . GLN A 1 111 ? -2.838 16.570 -4.376 1.00 66.19 111 GLN A CA 1
ATOM 833 C C . GLN A 1 111 ? -3.262 17.704 -3.458 1.00 66.19 111 GLN A C 1
ATOM 835 O O . GLN A 1 111 ? -3.812 18.715 -3.901 1.00 66.19 111 GLN A O 1
ATOM 840 N N . HIS A 1 112 ? -3.061 17.523 -2.153 1.00 56.94 112 HIS A N 1
ATOM 841 C CA . HIS A 1 112 ? -3.263 18.629 -1.234 1.00 56.94 112 HIS A CA 1
ATOM 842 C C . HIS A 1 112 ? -2.099 19.612 -1.389 1.00 56.94 112 HIS A C 1
ATOM 844 O O . HIS A 1 112 ? -0.948 19.338 -1.051 1.00 56.94 112 HIS A O 1
ATOM 850 N N . GLY A 1 113 ? -2.414 20.735 -2.037 1.00 50.53 113 GLY A N 1
ATOM 851 C CA . GLY A 1 113 ? -1.468 21.743 -2.481 1.00 50.53 113 GLY A CA 1
ATOM 852 C C . GLY A 1 113 ? -0.650 22.315 -1.332 1.00 50.53 113 GLY A C 1
ATOM 853 O O . GLY A 1 113 ? -1.168 23.001 -0.453 1.00 50.53 113 GLY A O 1
ATOM 854 N N . CYS A 1 114 ? 0.660 22.102 -1.394 1.00 42.38 114 CYS A N 1
ATOM 855 C CA . CYS A 1 114 ? 1.591 23.039 -0.798 1.00 42.38 114 CYS A CA 1
ATOM 856 C C . CYS A 1 114 ? 1.498 24.331 -1.624 1.00 42.38 114 CYS A C 1
ATOM 858 O O . CYS A 1 114 ? 2.023 24.399 -2.735 1.00 42.38 114 CYS A O 1
ATOM 860 N N . GLU A 1 115 ? 0.808 25.355 -1.115 1.00 49.16 115 GLU A N 1
ATOM 861 C CA . GLU A 1 115 ? 0.883 26.719 -1.651 1.00 49.16 115 GLU A CA 1
ATOM 862 C C . GLU A 1 115 ? 2.304 27.274 -1.441 1.00 49.16 115 GLU A C 1
ATOM 864 O O . GLU A 1 115 ? 2.580 28.070 -0.548 1.00 49.16 115 GLU A O 1
ATOM 869 N N . GLY A 1 116 ? 3.255 26.806 -2.246 1.00 48.16 116 GLY A N 1
ATOM 870 C CA . GLY A 1 116 ? 4.656 27.159 -2.097 1.00 48.16 116 GLY A CA 1
ATOM 871 C C . GLY A 1 116 ? 5.506 26.558 -3.204 1.00 48.16 116 GLY A C 1
ATOM 872 O O . GLY A 1 116 ? 5.956 25.430 -3.085 1.00 48.16 116 GLY A O 1
ATOM 873 N N . LYS A 1 117 ? 5.743 27.344 -4.265 1.00 49.75 117 LYS A N 1
ATOM 874 C CA . LYS A 1 117 ? 6.733 27.102 -5.336 1.00 49.75 117 LYS A CA 1
ATOM 875 C C . LYS A 1 117 ? 6.782 25.643 -5.825 1.00 49.75 117 LYS A C 1
ATOM 877 O O . LYS A 1 117 ? 7.708 24.905 -5.509 1.00 49.75 117 LYS A O 1
ATOM 882 N N . TYR A 1 118 ? 5.807 25.266 -6.649 1.00 55.59 118 TYR A N 1
ATOM 883 C CA . TYR A 1 118 ? 5.803 23.991 -7.364 1.00 55.59 118 TYR A CA 1
ATOM 884 C C . TYR A 1 118 ? 7.030 23.897 -8.282 1.00 55.59 118 TYR A C 1
ATOM 886 O O . TYR A 1 118 ? 7.081 24.537 -9.333 1.00 55.59 118 TYR A O 1
ATOM 894 N N . SER A 1 119 ? 8.029 23.118 -7.870 1.00 60.12 119 SER A N 1
ATOM 895 C CA . SER A 1 119 ? 8.997 22.562 -8.811 1.00 60.12 119 SER A CA 1
ATOM 896 C C . SER A 1 119 ? 8.308 21.401 -9.530 1.00 60.12 119 SER A C 1
ATOM 898 O O . SER A 1 119 ? 7.671 20.591 -8.850 1.00 60.12 119 SER A O 1
ATOM 900 N N . PRO A 1 120 ? 8.382 21.301 -10.868 1.00 64.38 120 PRO A N 1
ATOM 901 C CA . PRO A 1 120 ? 7.936 20.098 -11.559 1.00 64.38 120 PRO A CA 1
ATOM 902 C C . PRO A 1 120 ? 8.673 18.884 -10.978 1.00 64.38 120 PRO A C 1
ATOM 904 O O . PRO A 1 120 ? 9.880 18.951 -10.749 1.00 64.38 120 PRO A O 1
ATOM 907 N N . CYS A 1 121 ? 7.929 17.812 -10.709 1.00 76.75 121 CYS A N 1
ATOM 908 C CA . CYS A 1 121 ? 8.450 16.556 -10.186 1.00 76.75 121 CYS A CA 1
ATOM 909 C C . CYS A 1 121 ? 8.617 15.570 -11.344 1.00 76.75 121 CYS A C 1
ATOM 911 O O . CYS A 1 121 ? 7.698 15.361 -12.141 1.00 76.75 121 CYS A O 1
ATOM 913 N N . THR A 1 122 ? 9.785 14.954 -11.442 1.00 87.94 122 THR A N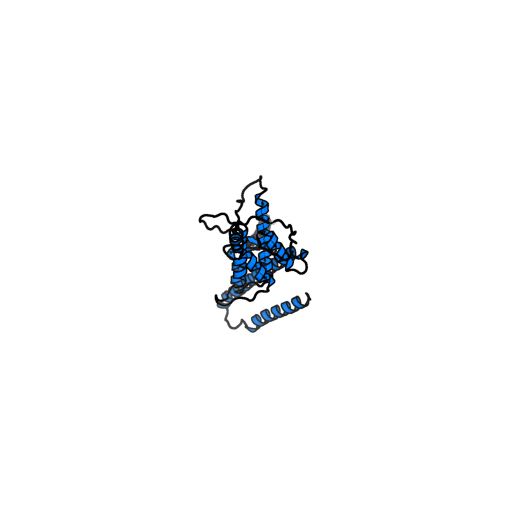 1
ATOM 914 C CA . THR A 1 122 ? 10.057 13.863 -12.376 1.00 87.94 122 THR A CA 1
ATOM 915 C C . THR A 1 122 ? 9.279 12.608 -11.976 1.00 87.94 122 THR A C 1
ATOM 917 O O . THR A 1 122 ? 8.866 12.439 -10.828 1.00 87.94 122 THR A O 1
ATOM 920 N N . THR A 1 123 ? 9.074 11.691 -12.926 1.00 89.31 123 THR A N 1
ATOM 921 C CA . THR A 1 123 ? 8.472 10.377 -12.630 1.00 89.31 123 THR A CA 1
ATOM 922 C C . THR A 1 123 ? 9.272 9.626 -11.562 1.00 89.31 123 THR A C 1
ATOM 924 O O . THR A 1 123 ? 8.677 9.026 -10.670 1.00 89.31 123 THR A O 1
ATOM 927 N N . THR A 1 124 ? 10.601 9.718 -11.614 1.00 90.12 124 THR A N 1
ATOM 928 C CA . THR A 1 124 ? 11.520 9.118 -10.645 1.00 90.12 124 THR A CA 1
ATOM 929 C C . THR A 1 124 ? 11.299 9.658 -9.232 1.00 90.12 124 THR A C 1
ATOM 931 O O . THR A 1 124 ? 11.106 8.873 -8.314 1.00 90.12 124 THR A O 1
ATOM 934 N N . GLU A 1 125 ? 11.205 10.978 -9.048 1.00 91.00 125 GLU A N 1
ATOM 935 C CA . GLU A 1 125 ? 10.932 11.585 -7.732 1.00 91.00 125 GLU A CA 1
ATOM 936 C C . GLU A 1 125 ? 9.547 11.206 -7.172 1.00 91.00 125 GLU A C 1
ATOM 938 O O . GLU A 1 125 ? 9.373 11.102 -5.954 1.00 91.00 125 GLU A O 1
ATOM 943 N N . VAL A 1 126 ? 8.545 10.980 -8.038 1.00 92.00 126 VAL A N 1
ATOM 944 C CA . VAL A 1 126 ? 7.239 10.452 -7.603 1.00 92.00 126 VAL A CA 1
ATOM 945 C C . VAL A 1 126 ? 7.385 9.006 -7.129 1.00 92.00 126 VAL A C 1
ATOM 947 O O . VAL A 1 126 ? 6.862 8.671 -6.066 1.00 92.00 126 VAL A O 1
ATOM 950 N N . ILE A 1 127 ? 8.098 8.161 -7.879 1.00 94.19 127 ILE A N 1
ATOM 951 C CA . ILE A 1 127 ? 8.354 6.757 -7.516 1.00 94.19 127 ILE A CA 1
ATOM 952 C C . ILE A 1 127 ? 9.136 6.668 -6.201 1.00 94.19 127 ILE A C 1
ATOM 954 O O . ILE A 1 127 ? 8.721 5.928 -5.313 1.00 94.19 127 ILE A O 1
ATOM 958 N N . GLU A 1 128 ? 10.180 7.478 -6.036 1.00 94.00 128 GLU A N 1
ATOM 959 C CA . GLU A 1 128 ? 10.955 7.590 -4.798 1.00 94.00 128 GLU A CA 1
ATOM 960 C C . GLU A 1 128 ? 10.057 7.971 -3.620 1.00 94.00 128 GLU A C 1
ATOM 962 O O . GLU A 1 128 ? 10.008 7.271 -2.607 1.00 94.00 128 GLU A O 1
ATOM 967 N N . SER A 1 129 ? 9.259 9.033 -3.772 1.00 94.81 129 SER A N 1
ATOM 968 C CA . SER A 1 129 ? 8.333 9.459 -2.720 1.00 94.81 129 SER A CA 1
ATOM 969 C C . SER A 1 129 ? 7.277 8.394 -2.380 1.00 94.81 129 SER A C 1
ATOM 971 O O . SER A 1 129 ? 6.908 8.242 -1.213 1.00 94.81 129 SER A O 1
ATOM 973 N N . LEU A 1 130 ? 6.832 7.606 -3.367 1.00 95.94 130 LEU A N 1
ATOM 974 C CA . LEU A 1 130 ? 5.936 6.470 -3.158 1.00 95.94 130 LEU A CA 1
ATOM 975 C C . LEU A 1 130 ? 6.628 5.348 -2.373 1.00 95.94 130 LEU A C 1
ATOM 977 O O . LEU A 1 130 ? 6.034 4.839 -1.425 1.00 95.94 130 LEU A O 1
ATOM 981 N N . GLY A 1 131 ? 7.862 4.988 -2.735 1.00 96.94 131 GLY A N 1
ATOM 982 C CA . GLY A 1 131 ? 8.650 3.954 -2.055 1.00 96.94 131 GLY A CA 1
ATOM 983 C C . GLY A 1 131 ? 8.879 4.296 -0.584 1.00 96.94 131 GLY A C 1
ATOM 984 O O . GLY A 1 131 ? 8.549 3.502 0.296 1.00 96.94 131 GLY A O 1
ATOM 985 N N . ILE A 1 132 ? 9.301 5.536 -0.309 1.00 96.31 132 ILE A N 1
ATOM 986 C CA . ILE A 1 132 ? 9.470 6.060 1.057 1.00 96.31 132 ILE A CA 1
ATOM 987 C C . ILE A 1 132 ? 8.154 5.988 1.843 1.00 96.31 132 ILE A C 1
ATOM 989 O O . ILE A 1 132 ? 8.143 5.633 3.023 1.00 96.31 132 ILE A O 1
ATOM 993 N N . MET A 1 133 ? 7.029 6.348 1.218 1.00 97.56 133 MET A N 1
ATOM 994 C CA . MET A 1 133 ? 5.719 6.319 1.871 1.00 97.56 133 MET A CA 1
ATOM 995 C C . MET A 1 133 ? 5.288 4.886 2.218 1.00 97.56 133 MET A C 1
ATOM 997 O O . MET A 1 133 ? 4.826 4.657 3.337 1.00 97.56 133 MET A O 1
ATOM 1001 N N . ILE A 1 134 ? 5.482 3.924 1.308 1.00 98.12 134 ILE A N 1
ATOM 1002 C CA . ILE A 1 134 ? 5.191 2.504 1.556 1.00 98.12 134 ILE A CA 1
ATOM 1003 C C . ILE A 1 134 ? 6.053 1.962 2.699 1.00 98.12 134 ILE A C 1
ATOM 1005 O O . ILE A 1 134 ? 5.511 1.351 3.620 1.00 98.12 134 ILE A O 1
ATOM 1009 N N . TYR A 1 135 ? 7.359 2.241 2.685 1.00 97.25 135 TYR A N 1
ATOM 1010 C CA . TYR A 1 135 ? 8.280 1.848 3.753 1.00 97.25 135 TYR A CA 1
ATOM 1011 C C . TYR A 1 135 ? 7.818 2.380 5.120 1.00 97.25 135 TYR A C 1
ATOM 1013 O O . TYR A 1 135 ? 7.613 1.620 6.063 1.00 97.25 135 TYR A O 1
ATOM 1021 N N . LYS A 1 136 ? 7.491 3.676 5.206 1.00 96.56 136 LYS A N 1
ATOM 1022 C CA . LYS A 1 136 ? 6.963 4.282 6.442 1.00 96.56 136 LYS A CA 1
ATOM 1023 C C . LYS A 1 136 ? 5.638 3.673 6.910 1.00 96.56 136 LYS A C 1
ATOM 1025 O O . LYS A 1 136 ? 5.365 3.661 8.107 1.00 96.56 136 LYS A O 1
ATOM 1030 N N . ALA A 1 137 ? 4.793 3.204 5.993 1.00 97.75 137 ALA A N 1
ATOM 1031 C CA . ALA A 1 137 ? 3.546 2.528 6.343 1.00 97.75 137 ALA A CA 1
ATOM 1032 C C . ALA A 1 137 ? 3.780 1.097 6.873 1.00 97.75 137 ALA A C 1
ATOM 1034 O O . ALA A 1 137 ? 3.008 0.633 7.715 1.00 97.75 137 ALA A O 1
ATOM 1035 N N . LEU A 1 138 ? 4.829 0.410 6.403 1.00 97.50 138 LEU A N 1
ATOM 1036 C CA . LEU A 1 138 ? 5.266 -0.910 6.884 1.00 97.50 138 LEU A CA 1
ATOM 1037 C C . LEU A 1 138 ? 5.942 -0.850 8.263 1.00 97.50 138 LEU A C 1
ATOM 1039 O O . LEU A 1 138 ? 5.786 -1.797 9.039 1.00 97.50 138 LEU A O 1
ATOM 1043 N N . ASP A 1 139 ? 6.597 0.273 8.566 1.00 96.19 139 ASP A N 1
ATOM 1044 C CA . ASP A 1 139 ? 7.291 0.551 9.835 1.00 96.19 139 ASP A CA 1
ATOM 1045 C C . ASP A 1 139 ? 6.457 1.392 10.817 1.00 96.19 139 ASP A C 1
ATOM 1047 O O . ASP A 1 139 ? 6.930 1.830 11.869 1.00 96.19 139 ASP A O 1
ATOM 1051 N N . TYR A 1 140 ? 5.181 1.629 10.504 1.00 95.88 140 TYR A N 1
ATOM 1052 C CA . TYR A 1 140 ? 4.314 2.450 11.342 1.00 95.88 140 TYR A CA 1
ATOM 1053 C C . TYR A 1 140 ? 4.229 1.908 12.778 1.00 95.88 140 TYR A C 1
ATOM 1055 O O . TYR A 1 140 ? 3.764 0.794 13.021 1.00 95.88 140 TYR A O 1
ATOM 1063 N N . GLY A 1 141 ? 4.619 2.744 13.743 1.00 91.56 141 GLY A N 1
ATOM 1064 C CA . GLY A 1 141 ? 4.582 2.423 15.172 1.00 91.56 141 GLY A CA 1
ATOM 1065 C C . GLY A 1 141 ? 5.852 1.764 15.722 1.00 91.56 141 GLY A C 1
ATOM 1066 O O . GLY A 1 141 ? 5.898 1.511 16.927 1.00 91.56 141 GLY A O 1
ATOM 1067 N N . LEU A 1 142 ? 6.871 1.523 14.889 1.00 90.38 142 LEU A N 1
ATOM 1068 C CA . LEU A 1 142 ? 8.200 1.102 15.339 1.00 90.38 142 LEU A CA 1
ATOM 1069 C C . LEU A 1 142 ? 9.029 2.290 15.848 1.00 90.38 142 LEU A C 1
ATOM 1071 O O . LEU A 1 142 ? 8.742 3.454 15.554 1.00 90.38 142 LEU A O 1
ATOM 1075 N N . LYS A 1 143 ? 10.047 1.997 16.666 1.00 91.88 143 LYS A N 1
ATOM 1076 C CA . LYS A 1 143 ? 11.038 2.997 17.094 1.00 91.88 143 LYS A CA 1
ATOM 1077 C C . LYS A 1 143 ? 12.109 3.171 16.019 1.00 91.88 143 LYS A C 1
ATOM 1079 O O . LYS A 1 143 ? 12.355 2.259 15.251 1.00 91.88 143 LYS A O 1
ATOM 1084 N N . GLU A 1 144 ? 12.834 4.286 16.042 1.00 87.88 144 GLU A N 1
ATOM 1085 C CA . GLU A 1 144 ? 13.906 4.593 15.070 1.00 87.88 144 GLU A CA 1
ATOM 1086 C C . GLU A 1 144 ? 15.064 3.576 15.042 1.00 87.88 144 GLU A C 1
ATOM 1088 O O . GLU A 1 144 ? 15.859 3.573 14.113 1.00 87.88 144 GLU A O 1
ATOM 1093 N N . ASN A 1 145 ? 15.194 2.741 16.073 1.00 89.44 145 ASN A N 1
ATOM 1094 C CA . ASN A 1 145 ? 16.223 1.708 16.190 1.00 89.44 145 ASN A CA 1
ATOM 1095 C C . ASN A 1 145 ? 15.674 0.284 15.979 1.00 89.44 145 ASN A C 1
ATOM 1097 O O . ASN A 1 145 ? 16.363 -0.686 16.299 1.00 89.44 145 ASN A O 1
ATOM 1101 N N . GLU A 1 146 ? 14.412 0.167 15.575 1.00 91.88 146 GLU A N 1
ATOM 1102 C CA . GLU A 1 146 ? 13.714 -1.086 15.315 1.00 91.88 146 GLU A CA 1
ATOM 1103 C C . GLU A 1 146 ? 13.247 -1.060 13.860 1.00 91.88 146 GLU A C 1
ATOM 1105 O O . GLU A 1 146 ? 12.454 -0.206 13.479 1.00 91.88 146 GLU A O 1
ATOM 1110 N N . GLU A 1 147 ? 13.726 -2.009 13.066 1.00 88.94 147 GLU A N 1
ATOM 1111 C CA . GLU A 1 147 ? 13.349 -2.148 11.661 1.00 88.94 147 GLU A CA 1
ATOM 1112 C C . GLU A 1 147 ? 12.584 -3.453 11.470 1.00 88.94 147 GLU A C 1
ATOM 1114 O O . GLU A 1 147 ? 12.826 -4.457 12.155 1.00 88.94 147 GLU A O 1
ATOM 1119 N N . ARG A 1 148 ? 11.618 -3.433 10.554 1.00 92.81 148 ARG A N 1
ATOM 1120 C CA . ARG A 1 148 ? 10.864 -4.623 10.187 1.00 92.81 148 ARG A CA 1
ATOM 1121 C C . ARG A 1 148 ? 11.666 -5.469 9.203 1.00 92.81 148 ARG A C 1
ATOM 1123 O O . ARG A 1 148 ? 12.080 -4.983 8.160 1.00 92.81 148 ARG A O 1
ATOM 1130 N N . GLU A 1 149 ? 11.769 -6.766 9.473 1.00 95.75 149 GLU A N 1
ATOM 1131 C CA . GLU A 1 149 ? 12.245 -7.729 8.476 1.00 95.75 149 GLU A CA 1
ATOM 1132 C C . GLU A 1 149 ? 11.178 -7.900 7.380 1.00 95.75 149 GLU A C 1
ATOM 1134 O O . GLU A 1 149 ? 10.059 -8.349 7.654 1.00 95.75 149 GLU A O 1
ATOM 1139 N N . LEU A 1 150 ? 11.513 -7.504 6.150 1.00 97.44 150 LEU A N 1
ATOM 1140 C CA . LEU A 1 150 ? 10.671 -7.667 4.965 1.00 97.44 150 LEU A CA 1
ATOM 1141 C C . LEU A 1 150 ? 11.060 -8.936 4.204 1.00 97.44 150 LEU A C 1
ATOM 1143 O O . LEU A 1 150 ? 12.187 -9.424 4.304 1.00 97.44 150 LEU A O 1
ATOM 1147 N N . SER A 1 151 ? 10.140 -9.475 3.402 1.00 98.12 151 SER A N 1
ATOM 1148 C CA . SER A 1 151 ? 10.531 -10.490 2.426 1.00 98.12 151 SER A CA 1
ATOM 1149 C C . SER A 1 151 ? 11.535 -9.914 1.408 1.00 98.12 151 SER A C 1
ATOM 1151 O O . SER A 1 151 ? 11.353 -8.779 0.952 1.00 98.12 151 SER A O 1
ATOM 1153 N N . PRO A 1 152 ? 12.549 -10.696 0.977 1.00 97.88 152 PRO A N 1
ATOM 1154 C CA . PRO A 1 152 ? 13.562 -10.211 0.036 1.00 97.88 152 PRO A CA 1
ATOM 1155 C C . PRO A 1 152 ? 13.000 -9.573 -1.252 1.00 97.88 152 PRO A C 1
ATOM 1157 O O . PRO A 1 152 ? 13.538 -8.559 -1.691 1.00 97.88 152 PRO A O 1
ATOM 1160 N N . PRO A 1 153 ? 11.905 -10.081 -1.865 1.00 97.44 153 PRO A N 1
ATOM 1161 C CA . PRO A 1 153 ? 11.326 -9.442 -3.049 1.00 97.44 153 PRO A CA 1
ATOM 1162 C C . PRO A 1 153 ? 10.733 -8.052 -2.783 1.00 97.44 153 PRO A C 1
ATOM 1164 O O . PRO A 1 153 ? 10.776 -7.190 -3.659 1.00 97.44 153 PRO A O 1
ATOM 1167 N N . LEU A 1 154 ? 10.149 -7.828 -1.600 1.00 98.12 154 LEU A N 1
ATOM 1168 C CA . LEU A 1 154 ? 9.551 -6.538 -1.249 1.00 98.12 154 LEU A CA 1
ATOM 1169 C C . LEU A 1 154 ? 10.623 -5.516 -0.869 1.00 98.12 154 LEU A C 1
ATOM 1171 O O . LEU A 1 154 ? 10.522 -4.361 -1.277 1.00 98.12 154 LEU A O 1
ATOM 1175 N N . GLU A 1 155 ? 11.646 -5.950 -0.133 1.00 97.00 155 GLU A N 1
ATOM 1176 C CA . GLU A 1 155 ? 12.833 -5.142 0.163 1.00 97.00 155 GLU A CA 1
ATOM 1177 C C . GLU A 1 155 ? 13.484 -4.654 -1.138 1.00 97.00 155 GLU A C 1
ATOM 1179 O O . GLU A 1 155 ? 13.608 -3.450 -1.347 1.00 97.00 155 GLU A O 1
ATOM 1184 N N . GLN A 1 156 ? 13.735 -5.566 -2.087 1.00 95.44 156 GLN A N 1
ATOM 1185 C CA . GLN A 1 156 ? 14.291 -5.224 -3.398 1.00 95.44 156 GLN A CA 1
ATOM 1186 C C . GLN A 1 156 ? 13.426 -4.213 -4.169 1.00 95.44 156 GLN A C 1
ATOM 1188 O O . GLN A 1 156 ? 13.959 -3.307 -4.811 1.00 95.44 156 GLN A O 1
ATOM 1193 N N . LEU A 1 157 ? 12.094 -4.351 -4.134 1.00 96.38 157 LEU A N 1
ATOM 1194 C CA . LEU A 1 157 ? 11.203 -3.376 -4.763 1.00 96.38 157 LEU A CA 1
ATOM 1195 C C . LEU A 1 157 ? 11.376 -1.987 -4.134 1.00 96.38 157 LEU A C 1
ATOM 1197 O O . LEU A 1 157 ? 11.484 -1.003 -4.865 1.00 96.38 157 LEU A O 1
ATOM 1201 N N . ILE A 1 158 ? 11.359 -1.902 -2.802 1.00 96.06 158 ILE A N 1
ATOM 1202 C CA . ILE A 1 158 ? 11.457 -0.627 -2.084 1.00 96.06 158 ILE A CA 1
ATOM 1203 C C . ILE A 1 158 ? 12.819 0.015 -2.348 1.00 96.06 158 ILE A C 1
ATOM 1205 O O . ILE A 1 158 ? 12.847 1.185 -2.723 1.00 96.06 158 ILE A O 1
ATOM 1209 N N . ASP A 1 159 ? 13.907 -0.751 -2.283 1.00 94.94 159 ASP A N 1
ATOM 1210 C CA . ASP A 1 159 ? 15.257 -0.270 -2.586 1.00 94.94 159 ASP A CA 1
ATOM 1211 C C . ASP A 1 159 ? 15.361 0.301 -4.001 1.00 94.94 159 ASP A C 1
ATOM 1213 O O . ASP A 1 159 ? 15.890 1.395 -4.199 1.00 94.94 159 ASP A O 1
ATOM 1217 N N . LEU A 1 160 ? 14.809 -0.393 -5.002 1.00 93.88 160 LEU A N 1
ATOM 1218 C CA . LEU A 1 160 ? 14.778 0.100 -6.382 1.00 93.88 160 LEU A CA 1
ATOM 1219 C C . LEU A 1 160 ? 13.961 1.391 -6.525 1.00 93.88 160 LEU A C 1
ATOM 1221 O O . LEU A 1 160 ? 14.280 2.228 -7.369 1.00 93.88 160 LEU A O 1
ATOM 1225 N N . MET A 1 161 ? 12.905 1.555 -5.724 1.00 94.19 161 MET A N 1
ATOM 1226 C CA . MET A 1 161 ? 12.105 2.777 -5.711 1.00 94.19 161 MET A CA 1
ATOM 1227 C C . MET A 1 161 ? 12.847 3.933 -5.038 1.00 94.19 161 MET A C 1
ATOM 1229 O O . MET A 1 161 ? 12.702 5.061 -5.495 1.00 94.19 161 MET A O 1
ATOM 1233 N N . THR A 1 162 ? 13.622 3.681 -3.979 1.00 92.81 162 THR A N 1
ATOM 1234 C CA . THR A 1 162 ? 14.245 4.732 -3.156 1.00 92.81 162 THR A CA 1
ATOM 1235 C C . THR A 1 162 ? 15.691 5.067 -3.525 1.00 92.81 162 THR A C 1
ATOM 1237 O O . THR A 1 162 ? 16.146 6.156 -3.187 1.00 92.81 162 THR A O 1
ATOM 1240 N N . ASN A 1 163 ? 16.410 4.199 -4.245 1.00 82.69 163 ASN A N 1
ATOM 1241 C CA . ASN A 1 163 ? 17.833 4.385 -4.583 1.00 82.69 163 ASN A CA 1
ATOM 1242 C C . ASN A 1 163 ? 18.083 4.896 -6.016 1.00 82.69 163 ASN A C 1
ATOM 1244 O O . ASN A 1 163 ? 19.188 4.798 -6.549 1.00 82.69 163 ASN A O 1
ATOM 1248 N N . SER A 1 164 ? 17.087 5.506 -6.662 1.00 65.19 164 SER A N 1
ATOM 1249 C CA . SER A 1 164 ? 17.197 5.995 -8.046 1.00 65.19 164 SER A CA 1
ATOM 1250 C C . SER A 1 164 ? 18.207 7.139 -8.264 1.00 65.19 164 SER A C 1
ATOM 1252 O O . SER A 1 164 ? 18.526 7.457 -9.406 1.00 65.19 164 SER A O 1
ATOM 1254 N N . ALA A 1 165 ? 18.710 7.773 -7.198 1.00 53.91 165 ALA A N 1
ATOM 1255 C CA . ALA A 1 165 ? 19.653 8.896 -7.271 1.00 53.91 165 ALA A CA 1
ATOM 1256 C C . ALA A 1 165 ? 21.129 8.480 -7.458 1.00 53.91 165 ALA A C 1
ATOM 1258 O O . ALA A 1 165 ? 21.976 9.333 -7.736 1.00 53.91 165 ALA A O 1
ATOM 1259 N N . GLU A 1 166 ? 21.464 7.197 -7.292 1.00 50.31 166 GLU A N 1
ATOM 1260 C CA . GLU A 1 166 ? 22.845 6.713 -7.442 1.00 50.31 166 GLU A CA 1
ATOM 1261 C C . GLU A 1 166 ? 23.190 6.385 -8.904 1.00 50.31 166 GLU A C 1
ATOM 1263 O O . GLU A 1 166 ? 24.307 6.653 -9.345 1.00 50.31 166 GLU A O 1
ATOM 1268 N N . ALA A 1 167 ? 22.203 5.951 -9.696 1.00 51.28 167 ALA A N 1
ATOM 1269 C CA . ALA A 1 167 ? 22.376 5.610 -11.111 1.00 51.28 167 ALA A CA 1
ATOM 1270 C C . ALA A 1 167 ? 22.781 6.811 -11.995 1.00 51.28 167 ALA A C 1
ATOM 1272 O O . ALA A 1 167 ? 23.493 6.649 -12.984 1.00 51.28 167 ALA A O 1
ATOM 1273 N N . GLU A 1 168 ? 22.377 8.035 -11.637 1.00 49.53 168 GLU A N 1
ATOM 1274 C CA . GLU A 1 168 ? 22.735 9.244 -12.397 1.00 49.53 168 GLU A CA 1
ATOM 1275 C C . GLU A 1 168 ? 24.189 9.696 -12.162 1.00 49.53 168 GLU A C 1
ATOM 1277 O O . GLU A 1 168 ? 24.757 10.402 -12.996 1.00 49.53 168 GLU A O 1
ATOM 1282 N N . LYS A 1 169 ? 24.823 9.282 -11.053 1.00 50.28 169 LYS A N 1
ATOM 1283 C CA . LYS A 1 169 ? 26.222 9.633 -10.746 1.00 50.28 169 LYS A CA 1
ATOM 1284 C C . LYS A 1 169 ? 27.238 8.733 -11.448 1.00 50.28 169 LYS A C 1
ATOM 1286 O O . LYS A 1 169 ? 28.349 9.193 -11.701 1.00 50.28 169 LYS A O 1
ATOM 1291 N N . GLU A 1 170 ? 26.872 7.498 -11.788 1.00 49.28 170 GLU A N 1
ATOM 1292 C CA . GLU A 1 170 ? 27.769 6.565 -12.488 1.00 49.28 170 GLU A CA 1
ATOM 1293 C C . GLU A 1 170 ? 27.801 6.772 -14.010 1.00 49.28 170 GLU A C 1
ATOM 1295 O O . GLU A 1 170 ? 28.787 6.440 -14.660 1.00 49.28 170 GLU A O 1
ATOM 1300 N N . ALA A 1 171 ? 26.786 7.424 -14.588 1.00 53.22 171 ALA A N 1
ATOM 1301 C CA . ALA A 1 171 ? 26.716 7.717 -16.025 1.00 53.22 171 ALA A CA 1
ATOM 1302 C C . ALA A 1 171 ? 27.665 8.845 -16.503 1.00 53.22 171 ALA A C 1
ATOM 1304 O O . ALA A 1 171 ? 27.610 9.242 -17.665 1.00 53.22 171 ALA A O 1
ATOM 1305 N N . CYS A 1 172 ? 28.519 9.385 -15.624 1.00 47.50 172 CYS A N 1
ATOM 1306 C CA . CYS A 1 172 ? 29.451 10.481 -15.925 1.00 47.50 172 CYS A CA 1
ATOM 1307 C C . CYS A 1 172 ? 30.932 10.089 -15.769 1.00 47.50 172 CYS A C 1
ATOM 1309 O O . CYS A 1 172 ? 31.772 10.951 -15.505 1.00 47.50 172 CYS A O 1
ATOM 1311 N N . LEU A 1 173 ? 31.273 8.810 -15.935 1.00 52.62 173 LEU A N 1
ATOM 1312 C CA . LEU A 1 173 ? 32.659 8.376 -16.114 1.00 52.62 173 LEU A CA 1
ATOM 1313 C C . LEU A 1 173 ? 32.977 8.335 -17.614 1.00 52.62 173 LEU A C 1
ATOM 1315 O O . LEU A 1 173 ? 33.025 7.281 -18.238 1.00 52.62 173 LEU A O 1
ATOM 1319 N N . ASP A 1 174 ? 33.160 9.526 -18.192 1.00 50.50 174 ASP A N 1
ATOM 1320 C CA . ASP A 1 174 ? 33.821 9.728 -19.488 1.00 50.50 174 ASP A CA 1
ATOM 1321 C C . ASP A 1 174 ? 35.308 9.364 -19.332 1.00 50.50 174 ASP A C 1
ATOM 1323 O O . ASP A 1 174 ? 36.189 10.219 -19.204 1.00 50.50 174 ASP A O 1
ATOM 1327 N N . GLU A 1 175 ? 35.581 8.060 -19.231 1.00 64.62 175 GLU A N 1
ATOM 1328 C CA . GLU A 1 175 ? 36.914 7.504 -19.413 1.00 64.62 175 GLU A CA 1
ATOM 1329 C C . GLU A 1 175 ? 37.255 7.594 -20.897 1.00 64.62 175 GLU A C 1
ATOM 1331 O O . GLU A 1 175 ? 37.025 6.685 -21.693 1.00 64.62 175 GLU A O 1
ATOM 1336 N N . GLY A 1 176 ? 37.826 8.735 -21.271 1.00 64.75 176 GLY A N 1
ATOM 1337 C CA . GLY A 1 176 ? 38.555 8.855 -22.517 1.00 64.75 176 GLY A CA 1
ATOM 1338 C C . GLY A 1 176 ? 39.683 7.824 -22.565 1.00 64.75 176 GLY A C 1
ATOM 1339 O O . GLY A 1 176 ? 40.749 8.036 -21.986 1.00 64.75 176 GLY A O 1
ATOM 1340 N N . TYR A 1 177 ? 39.473 6.735 -23.303 1.00 48.88 177 TYR A N 1
ATOM 1341 C CA . TYR A 1 177 ? 40.554 5.924 -23.848 1.00 48.88 177 TYR A CA 1
ATOM 1342 C C . TYR A 1 177 ? 40.185 5.382 -25.232 1.00 48.88 177 TYR A C 1
ATOM 1344 O O . TYR A 1 177 ? 39.210 4.663 -25.426 1.00 48.88 177 TYR A O 1
ATOM 1352 N N . GLU A 1 178 ? 40.985 5.800 -26.207 1.00 55.22 178 GLU A N 1
ATOM 1353 C CA . GLU A 1 178 ? 40.917 5.437 -27.616 1.00 55.22 178 GLU A CA 1
ATOM 1354 C C . GLU A 1 178 ? 41.630 4.094 -27.857 1.00 55.22 178 GLU A C 1
ATOM 1356 O O . GLU A 1 178 ? 42.720 3.863 -27.336 1.00 55.22 178 GLU A O 1
ATOM 1361 N N . ALA A 1 179 ? 41.033 3.281 -28.735 1.00 50.31 179 ALA A N 1
ATOM 1362 C CA . ALA A 1 179 ? 41.601 2.135 -29.453 1.00 50.31 179 ALA A CA 1
ATOM 1363 C C . ALA A 1 179 ? 41.825 0.817 -28.680 1.00 50.31 179 ALA A C 1
ATOM 1365 O O . ALA A 1 179 ? 42.848 0.591 -28.039 1.00 50.31 179 ALA A O 1
ATOM 1366 N N . THR A 1 180 ? 40.961 -0.170 -28.926 1.00 41.66 180 THR A N 1
ATOM 1367 C CA . THR A 1 180 ? 41.227 -1.235 -29.919 1.00 41.66 180 THR A CA 1
ATOM 1368 C C . THR A 1 180 ? 39.958 -2.056 -30.160 1.00 41.66 180 THR A C 1
ATOM 1370 O O . THR A 1 180 ? 39.222 -2.373 -29.234 1.00 41.66 180 THR A O 1
ATOM 1373 N N . GLU A 1 181 ? 39.680 -2.313 -31.436 1.00 51.53 181 GLU A N 1
ATOM 1374 C CA . GLU A 1 181 ? 38.539 -3.073 -31.947 1.00 51.53 181 GLU A CA 1
ATOM 1375 C C . GLU A 1 181 ? 38.678 -4.555 -31.570 1.00 51.53 181 GLU A C 1
ATOM 1377 O O . GLU A 1 181 ? 39.590 -5.194 -32.079 1.00 51.53 181 GLU A O 1
ATOM 1382 N N . GLU A 1 182 ? 37.775 -5.098 -30.750 1.00 48.12 182 GLU A N 1
ATOM 1383 C CA . GLU A 1 182 ? 37.205 -6.442 -30.935 1.00 48.12 182 GLU A CA 1
ATOM 1384 C C . GLU A 1 182 ? 35.736 -6.387 -30.482 1.00 48.12 182 GLU A C 1
ATOM 1386 O O . GLU A 1 182 ? 35.421 -6.119 -29.323 1.00 48.12 182 GLU A O 1
ATOM 1391 N N . GLU A 1 183 ? 34.833 -6.538 -31.451 1.00 50.47 183 GLU A N 1
ATOM 1392 C CA . GLU A 1 183 ? 33.390 -6.640 -31.254 1.00 50.47 183 GLU A CA 1
ATOM 1393 C C . GLU A 1 183 ? 33.081 -7.981 -30.568 1.00 50.47 183 GLU A C 1
ATOM 1395 O O . GLU A 1 183 ? 33.158 -9.032 -31.203 1.00 50.47 183 GLU A O 1
ATOM 1400 N N . GLU A 1 184 ? 32.717 -7.958 -29.285 1.00 48.09 184 GLU A N 1
ATOM 1401 C CA . GLU A 1 184 ? 32.007 -9.067 -28.646 1.00 48.09 184 GLU A CA 1
ATOM 1402 C C . GLU A 1 184 ? 30.597 -8.581 -28.302 1.00 48.09 184 GLU A C 1
ATOM 1404 O O . GLU A 1 184 ? 30.398 -7.665 -27.501 1.00 48.09 184 GLU A O 1
ATOM 1409 N N . GLU A 1 185 ? 29.621 -9.144 -29.015 1.00 43.81 185 GLU A N 1
ATOM 1410 C CA . GLU A 1 185 ? 28.199 -8.871 -28.861 1.00 43.81 185 GLU A CA 1
ATOM 1411 C C . GLU A 1 185 ? 27.794 -9.095 -27.398 1.00 43.81 185 GLU A C 1
ATOM 1413 O O . GLU A 1 185 ? 27.911 -10.195 -26.859 1.00 43.81 185 GLU A O 1
ATOM 1418 N N . THR A 1 186 ? 27.334 -8.035 -26.737 1.00 37.97 186 THR A N 1
ATOM 1419 C CA . THR A 1 186 ? 26.802 -8.108 -25.378 1.00 37.97 186 THR A CA 1
ATOM 1420 C C . THR A 1 186 ? 25.557 -8.987 -25.380 1.00 37.97 186 THR A C 1
ATOM 1422 O O . THR A 1 186 ? 24.519 -8.593 -25.917 1.00 37.97 186 THR A O 1
ATOM 1425 N N . GLU A 1 187 ? 25.644 -10.168 -24.771 1.00 42.66 187 GLU A N 1
ATOM 1426 C CA . GLU A 1 187 ? 24.454 -10.913 -24.381 1.00 42.66 187 GLU A CA 1
ATOM 1427 C C . GLU A 1 187 ? 23.699 -10.090 -23.326 1.00 42.66 187 GLU A C 1
ATOM 1429 O O . GLU A 1 187 ? 24.196 -9.863 -22.222 1.00 42.66 187 GLU A O 1
ATOM 1434 N N . ASP A 1 188 ? 22.509 -9.604 -23.690 1.00 40.78 188 ASP A N 1
ATOM 1435 C CA . ASP A 1 188 ? 21.541 -9.021 -22.762 1.00 40.78 188 ASP A CA 1
ATOM 1436 C C . ASP A 1 188 ? 21.179 -10.076 -21.700 1.00 40.78 188 ASP A C 1
ATOM 1438 O O . ASP A 1 188 ? 20.318 -10.933 -21.918 1.00 40.78 188 ASP A O 1
ATOM 1442 N N . ASP A 1 189 ? 21.846 -10.025 -20.545 1.00 42.44 189 ASP A N 1
ATOM 1443 C CA . ASP A 1 189 ? 21.477 -10.799 -19.363 1.00 42.44 189 ASP A CA 1
ATOM 1444 C C . ASP A 1 189 ? 20.085 -10.345 -18.874 1.00 42.44 189 ASP A C 1
ATOM 1446 O O . ASP A 1 189 ? 19.928 -9.204 -18.423 1.00 42.44 189 ASP A O 1
ATOM 1450 N N . PRO A 1 190 ? 19.052 -11.210 -18.901 1.00 48.84 190 PRO A N 1
ATOM 1451 C CA . PRO A 1 190 ? 17.718 -10.868 -18.409 1.00 48.84 190 PRO A CA 1
ATOM 1452 C C . PRO A 1 190 ? 17.673 -10.632 -16.888 1.00 48.84 190 PRO A C 1
ATOM 1454 O O . PRO A 1 190 ? 16.612 -10.294 -16.361 1.00 48.84 190 PRO A O 1
ATOM 1457 N N . ASN A 1 191 ? 18.794 -10.816 -16.182 1.00 46.62 191 ASN A N 1
ATOM 1458 C CA . ASN A 1 191 ? 18.917 -10.650 -14.740 1.00 46.62 191 ASN A CA 1
ATOM 1459 C C . ASN A 1 191 ? 19.536 -9.301 -14.310 1.00 46.62 191 ASN A C 1
ATOM 1461 O O . ASN A 1 191 ? 19.596 -9.014 -13.112 1.00 46.62 191 ASN A O 1
ATOM 1465 N N . SER A 1 192 ? 19.924 -8.433 -15.254 1.00 46.78 192 SER A N 1
ATOM 1466 C CA . SER A 1 192 ? 20.334 -7.055 -14.958 1.00 46.78 192 SER A CA 1
ATOM 1467 C C . SER A 1 192 ? 19.101 -6.158 -14.797 1.00 46.78 192 SER A C 1
ATOM 1469 O O . SER A 1 192 ? 18.703 -5.422 -15.701 1.00 46.78 192 SER A O 1
ATOM 1471 N N . ILE A 1 193 ? 18.453 -6.231 -13.629 1.00 53.94 193 ILE A N 1
ATOM 1472 C CA . ILE A 1 193 ? 17.383 -5.307 -13.208 1.00 53.94 193 ILE A CA 1
ATOM 1473 C C . ILE A 1 193 ? 18.039 -3.961 -12.858 1.00 53.94 193 ILE A C 1
ATOM 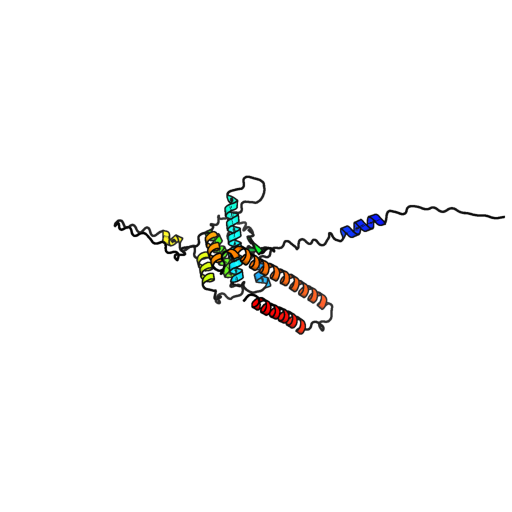1475 O O . ILE A 1 193 ? 18.108 -3.539 -11.706 1.00 53.94 193 ILE A O 1
ATOM 1479 N N . SER A 1 194 ? 18.611 -3.311 -13.866 1.00 54.09 194 SER A N 1
ATOM 1480 C CA . SER A 1 194 ? 19.284 -2.029 -13.741 1.00 54.09 194 SER A CA 1
ATOM 1481 C C . SER A 1 194 ? 18.233 -0.922 -13.772 1.00 54.09 194 SER A C 1
ATOM 1483 O O . SER A 1 194 ? 17.783 -0.476 -14.820 1.00 54.09 194 SER A O 1
ATOM 1485 N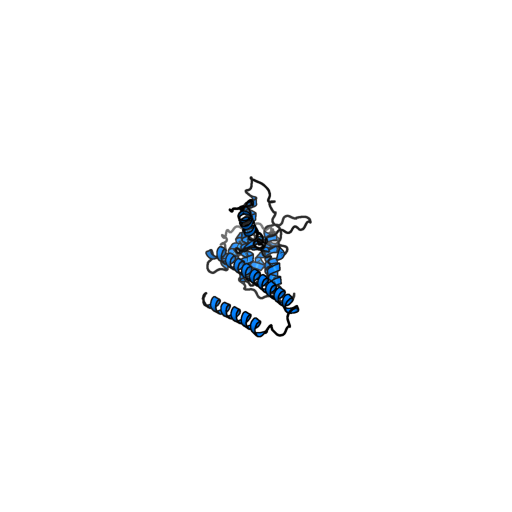 N . SER A 1 195 ? 17.845 -0.495 -12.569 1.00 61.50 195 SER A N 1
ATOM 1486 C CA . SER A 1 195 ? 17.124 0.746 -12.283 1.00 61.50 195 SER A CA 1
ATOM 1487 C C . SER A 1 195 ? 15.661 0.842 -12.752 1.00 61.50 195 SER A C 1
ATOM 1489 O O . SER A 1 195 ? 15.305 0.744 -13.928 1.00 61.50 195 SER A O 1
ATOM 1491 N N . VAL A 1 196 ? 14.764 1.114 -11.799 1.00 66.12 196 VAL A N 1
ATOM 1492 C CA . VAL A 1 196 ? 13.354 1.369 -12.100 1.00 66.12 196 VAL A CA 1
ATOM 1493 C C . VAL A 1 196 ? 13.140 2.851 -12.394 1.00 66.12 196 VAL A C 1
ATOM 1495 O O . VAL A 1 196 ? 13.117 3.686 -11.498 1.00 66.12 196 VAL A O 1
ATOM 1498 N N . HIS A 1 197 ? 12.896 3.175 -13.664 1.00 76.12 197 HIS A N 1
ATOM 1499 C CA . HIS A 1 197 ? 12.738 4.567 -14.107 1.00 76.12 197 HIS A CA 1
ATOM 1500 C C . HIS A 1 197 ? 11.290 4.994 -14.380 1.00 76.12 197 HIS A C 1
ATOM 1502 O O . HIS A 1 197 ? 11.025 6.155 -14.692 1.00 76.12 197 HIS A O 1
ATOM 1508 N N . ASN A 1 198 ? 10.323 4.072 -14.339 1.00 89.75 198 ASN A N 1
ATOM 1509 C CA . ASN A 1 198 ? 8.940 4.392 -14.688 1.00 89.75 198 ASN A CA 1
ATOM 1510 C C . ASN A 1 198 ? 7.915 3.468 -14.013 1.00 89.75 198 ASN A C 1
ATOM 1512 O O . ASN A 1 198 ? 8.214 2.354 -13.586 1.00 89.75 198 ASN A O 1
ATOM 1516 N N . TYR A 1 199 ? 6.654 3.912 -13.985 1.00 93.19 199 TYR A N 1
ATOM 1517 C CA . TYR A 1 199 ? 5.557 3.163 -13.362 1.00 93.19 199 TYR A CA 1
ATOM 1518 C C . TYR A 1 199 ? 5.326 1.777 -13.975 1.00 93.19 199 TYR A C 1
ATOM 1520 O O . TYR A 1 199 ? 4.796 0.899 -13.301 1.00 93.19 199 TYR A O 1
ATOM 1528 N N . ARG A 1 200 ? 5.674 1.560 -15.252 1.00 93.50 200 ARG A N 1
ATOM 1529 C CA . ARG A 1 200 ? 5.472 0.262 -15.913 1.00 93.50 200 ARG A CA 1
ATOM 1530 C C . ARG A 1 200 ? 6.419 -0.788 -15.341 1.00 93.50 200 ARG A C 1
ATOM 1532 O O . ARG A 1 200 ? 6.003 -1.935 -15.230 1.00 93.50 200 ARG A O 1
ATOM 1539 N N . ASP A 1 201 ? 7.638 -0.417 -14.973 1.00 93.75 201 ASP A N 1
ATOM 1540 C CA . ASP A 1 201 ? 8.599 -1.369 -14.417 1.00 93.75 201 ASP A CA 1
ATOM 1541 C C . ASP A 1 201 ? 8.213 -1.770 -12.987 1.00 93.75 201 ASP A C 1
ATOM 1543 O O . ASP A 1 201 ? 8.161 -2.962 -12.696 1.00 93.75 201 ASP A O 1
ATOM 1547 N N . ILE A 1 202 ? 7.743 -0.823 -12.164 1.00 95.81 202 ILE A N 1
ATOM 1548 C CA . ILE A 1 202 ? 7.126 -1.140 -10.862 1.00 95.81 202 ILE A CA 1
ATOM 1549 C C . ILE A 1 202 ? 5.922 -2.075 -11.024 1.00 95.81 202 ILE A C 1
ATOM 1551 O O . ILE A 1 202 ? 5.807 -3.083 -10.333 1.00 95.81 202 ILE A O 1
ATOM 1555 N N . LEU A 1 203 ? 5.032 -1.792 -11.983 1.00 96.88 203 LEU A N 1
ATOM 1556 C CA . LEU A 1 203 ? 3.874 -2.651 -12.243 1.00 96.88 203 LEU A CA 1
ATOM 1557 C C . LEU A 1 203 ? 4.278 -4.075 -12.643 1.00 96.88 203 LEU A C 1
ATOM 1559 O O . LEU A 1 203 ? 3.581 -5.014 -12.257 1.00 96.88 203 LEU A O 1
ATOM 1563 N N . LYS A 1 204 ? 5.373 -4.256 -13.395 1.00 96.06 204 LYS A N 1
ATOM 1564 C CA . LYS A 1 204 ? 5.900 -5.589 -13.730 1.00 96.06 204 LYS A CA 1
ATOM 1565 C C . LYS A 1 204 ? 6.404 -6.315 -12.486 1.00 96.06 204 LYS A C 1
ATOM 1567 O O . LYS A 1 204 ? 6.047 -7.475 -12.321 1.00 96.06 204 LYS A O 1
ATOM 1572 N N . LEU A 1 205 ? 7.163 -5.639 -11.620 1.00 96.38 205 LEU A N 1
ATOM 1573 C CA . LEU A 1 205 ? 7.675 -6.219 -10.373 1.00 96.38 205 LEU A CA 1
ATOM 1574 C C . LEU A 1 205 ? 6.531 -6.659 -9.454 1.00 96.38 205 LEU A C 1
ATOM 1576 O O . LEU A 1 205 ? 6.488 -7.814 -9.047 1.00 96.38 205 LEU A O 1
ATOM 1580 N N . CYS A 1 206 ? 5.535 -5.795 -9.232 1.00 97.69 206 CYS A N 1
ATOM 1581 C CA . CYS A 1 206 ? 4.333 -6.178 -8.491 1.00 97.69 206 CYS A CA 1
ATOM 1582 C C . CYS A 1 206 ? 3.612 -7.356 -9.162 1.00 97.69 206 CYS A C 1
ATOM 1584 O O . CYS A 1 206 ? 3.183 -8.292 -8.510 1.00 97.69 206 CYS A O 1
ATOM 1586 N N . THR A 1 207 ? 3.486 -7.357 -10.487 1.00 97.56 207 THR A N 1
ATOM 1587 C CA . THR A 1 207 ? 2.812 -8.459 -11.187 1.00 97.56 207 THR A CA 1
ATOM 1588 C C . THR A 1 207 ? 3.560 -9.792 -11.033 1.00 97.56 207 THR A C 1
ATOM 1590 O O . THR A 1 207 ? 2.915 -10.832 -10.922 1.00 97.56 207 THR A O 1
ATOM 1593 N N . ALA A 1 208 ? 4.895 -9.764 -10.988 1.00 97.12 208 ALA A N 1
ATOM 1594 C CA . ALA A 1 208 ? 5.748 -10.938 -10.807 1.00 97.12 208 ALA A CA 1
ATOM 1595 C C . ALA A 1 208 ? 5.722 -11.515 -9.378 1.00 97.12 208 ALA A C 1
ATOM 1597 O O . ALA A 1 208 ? 6.097 -12.670 -9.195 1.00 97.12 208 ALA A O 1
ATOM 1598 N N . HIS A 1 209 ? 5.250 -10.752 -8.383 1.00 96.75 209 HIS A N 1
ATOM 1599 C CA . HIS A 1 209 ? 5.034 -11.240 -7.011 1.00 96.75 209 HIS A CA 1
ATOM 1600 C C . HIS A 1 209 ? 3.925 -12.301 -6.930 1.00 96.75 209 HIS A C 1
ATOM 1602 O O . HIS A 1 209 ? 3.921 -13.142 -6.033 1.00 96.75 209 HIS A O 1
ATOM 1608 N N . LEU A 1 210 ? 2.976 -12.294 -7.873 1.00 96.19 210 LEU A N 1
ATOM 1609 C CA . LEU A 1 210 ? 1.870 -13.248 -7.879 1.00 96.19 210 LEU A CA 1
ATOM 1610 C C . LEU A 1 210 ? 2.213 -14.521 -8.666 1.00 96.19 210 LEU A C 1
ATOM 1612 O O . LEU A 1 210 ? 2.816 -14.432 -9.735 1.00 96.19 210 LEU A O 1
ATOM 1616 N N . PRO A 1 211 ? 1.723 -15.703 -8.236 1.00 94.62 211 PRO A N 1
ATOM 1617 C CA . PRO A 1 211 ? 1.884 -16.944 -9.001 1.00 94.62 211 PRO A CA 1
ATOM 1618 C C . PRO A 1 211 ? 1.303 -16.859 -10.419 1.00 94.62 211 PRO A C 1
ATOM 1620 O O . PRO A 1 211 ? 1.815 -17.471 -11.354 1.00 94.62 211 PRO A O 1
ATOM 1623 N N . SER A 1 212 ? 0.215 -16.100 -10.569 1.00 95.94 212 SER A N 1
ATOM 1624 C CA . SER A 1 212 ? -0.467 -15.848 -11.834 1.00 95.94 212 SER A CA 1
ATOM 1625 C C . SER A 1 212 ? -0.457 -14.352 -12.129 1.00 95.94 212 SER A C 1
ATOM 1627 O O . SER A 1 212 ? -1.210 -13.564 -11.554 1.00 95.94 212 SER A O 1
ATOM 1629 N N . VAL A 1 213 ? 0.399 -13.956 -13.070 1.00 95.69 213 VAL A N 1
ATOM 1630 C CA . VAL A 1 213 ? 0.580 -12.557 -13.486 1.00 95.69 213 VAL A CA 1
ATOM 1631 C C . VAL A 1 213 ? -0.708 -11.912 -14.018 1.00 95.69 213 VAL A C 1
ATOM 1633 O O . VAL A 1 213 ? -0.899 -10.703 -13.896 1.00 95.69 213 VAL A O 1
ATOM 1636 N N . SER A 1 214 ? -1.627 -12.698 -14.594 1.00 96.31 214 SER A N 1
ATOM 1637 C CA . SER A 1 214 ? -2.906 -12.184 -15.103 1.00 96.31 214 SER A CA 1
ATOM 1638 C C . SER A 1 214 ? -3.835 -11.693 -13.999 1.00 96.31 214 SER A C 1
ATOM 1640 O O . SER A 1 214 ? -4.725 -10.884 -14.269 1.00 96.31 214 SER A O 1
ATOM 1642 N N . ASP A 1 215 ? -3.624 -12.151 -12.766 1.00 96.19 215 ASP A N 1
ATOM 1643 C CA . ASP A 1 215 ? -4.549 -11.918 -11.663 1.00 96.19 215 ASP A CA 1
ATOM 1644 C C . ASP A 1 215 ? -4.253 -10.603 -10.941 1.00 96.19 215 ASP A C 1
ATOM 1646 O O . ASP A 1 215 ? -5.127 -10.087 -10.242 1.00 96.19 215 ASP A O 1
ATOM 1650 N N . ALA A 1 216 ? -3.072 -10.009 -11.156 1.00 96.88 216 ALA A N 1
ATOM 1651 C CA . ALA A 1 216 ? -2.621 -8.788 -10.486 1.00 96.88 216 ALA A CA 1
ATOM 1652 C C . ALA A 1 216 ? -3.654 -7.646 -10.477 1.00 96.88 216 ALA A C 1
ATOM 1654 O O . ALA A 1 216 ? -3.919 -7.101 -9.400 1.00 96.88 216 ALA A O 1
ATOM 1655 N N . PRO A 1 217 ? -4.326 -7.294 -11.596 1.00 97.44 217 PRO A N 1
ATOM 1656 C CA . PRO A 1 217 ? -5.313 -6.219 -11.585 1.00 97.44 217 PRO A CA 1
ATOM 1657 C C . PRO A 1 217 ? -6.491 -6.482 -10.641 1.00 97.44 217 PRO A C 1
ATOM 1659 O O . PRO A 1 217 ? -6.932 -5.556 -9.956 1.00 97.44 217 PRO A O 1
ATOM 1662 N N . SER A 1 218 ? -7.011 -7.713 -10.628 1.00 98.00 218 SER A N 1
ATOM 1663 C CA . SER A 1 218 ? -8.152 -8.124 -9.803 1.00 98.00 218 SER A CA 1
ATOM 1664 C C . SER A 1 218 ? -7.757 -8.392 -8.356 1.00 98.00 218 SER A C 1
ATOM 1666 O O . SER A 1 218 ? -8.488 -8.000 -7.447 1.00 98.00 218 SER A O 1
ATOM 1668 N N . HIS A 1 219 ? -6.601 -9.018 -8.146 1.00 98.38 219 HIS A N 1
ATOM 1669 C CA . HIS A 1 219 ? -6.068 -9.384 -6.840 1.00 98.38 219 HIS A CA 1
ATOM 1670 C C . HIS A 1 219 ? -5.766 -8.140 -6.013 1.00 98.38 219 HIS A C 1
ATOM 1672 O O . HIS A 1 219 ? -6.386 -7.926 -4.974 1.00 98.38 219 HIS A O 1
ATOM 1678 N N . TYR A 1 220 ? -4.933 -7.234 -6.527 1.00 98.62 220 TYR A N 1
ATOM 1679 C CA . TYR A 1 220 ? -4.590 -6.011 -5.803 1.00 98.62 220 TYR A CA 1
ATOM 1680 C C . TYR A 1 220 ? -5.792 -5.088 -5.600 1.00 98.62 220 TYR A C 1
ATOM 1682 O O . TYR A 1 220 ? -5.888 -4.392 -4.591 1.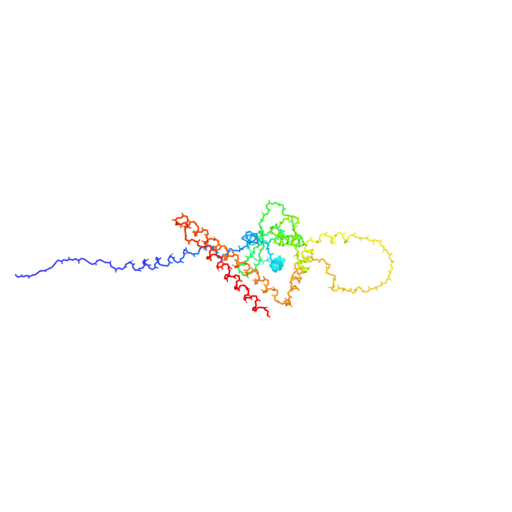00 98.62 220 TYR A O 1
ATOM 1690 N N . GLN A 1 221 ? -6.771 -5.107 -6.510 1.00 98.44 221 GLN A N 1
ATOM 1691 C CA . GLN A 1 221 ? -8.045 -4.424 -6.279 1.00 98.44 221 GLN A CA 1
ATOM 1692 C C . GLN A 1 221 ? -8.848 -5.073 -5.147 1.00 98.44 221 GLN A C 1
ATOM 1694 O O . GLN A 1 221 ? -9.446 -4.366 -4.341 1.00 98.44 221 GLN A O 1
ATOM 1699 N N . ALA A 1 222 ? -8.878 -6.403 -5.065 1.00 98.56 222 ALA A N 1
ATOM 1700 C CA . ALA A 1 222 ? -9.547 -7.113 -3.984 1.00 98.56 222 ALA A CA 1
ATOM 1701 C C . ALA A 1 222 ? -8.880 -6.864 -2.624 1.00 98.56 222 ALA A C 1
ATOM 1703 O O . ALA A 1 222 ? -9.601 -6.616 -1.661 1.00 98.56 222 ALA A O 1
ATOM 1704 N N . VAL A 1 223 ? -7.544 -6.842 -2.558 1.00 98.69 223 VAL A N 1
ATOM 1705 C CA . VAL A 1 223 ? -6.786 -6.530 -1.333 1.00 98.69 223 VAL A CA 1
ATOM 1706 C C . VAL A 1 223 ? -7.119 -5.122 -0.829 1.00 98.69 223 VAL A C 1
ATOM 1708 O O . VAL A 1 223 ? -7.538 -4.966 0.319 1.00 98.69 223 VAL A O 1
ATOM 1711 N N . CYS A 1 224 ? -7.028 -4.098 -1.686 1.00 98.56 224 CYS A N 1
ATOM 1712 C CA . CYS A 1 224 ? -7.375 -2.724 -1.303 1.00 98.56 224 CYS A CA 1
ATOM 1713 C C . CYS A 1 224 ? -8.859 -2.576 -0.929 1.00 98.56 224 CYS A C 1
ATOM 1715 O O . CYS A 1 224 ? -9.190 -1.882 0.031 1.00 98.56 224 CYS A O 1
ATOM 1717 N N . ARG A 1 225 ? -9.764 -3.257 -1.645 1.00 98.31 225 ARG A N 1
ATOM 1718 C CA . ARG A 1 225 ? -11.200 -3.260 -1.326 1.00 98.31 225 ARG A CA 1
ATOM 1719 C C . ARG A 1 225 ? -11.475 -3.894 0.037 1.00 98.31 225 ARG A C 1
ATOM 1721 O O . ARG A 1 225 ? -12.250 -3.342 0.808 1.00 98.31 225 ARG A O 1
ATOM 1728 N N . ALA A 1 226 ? -10.840 -5.024 0.342 1.00 98.19 226 ALA A N 1
ATOM 1729 C CA . ALA A 1 226 ? -10.975 -5.689 1.634 1.00 98.19 226 ALA A CA 1
ATOM 1730 C C . ALA A 1 226 ? -10.474 -4.792 2.774 1.00 98.19 226 ALA A C 1
ATOM 1732 O O . ALA A 1 226 ? -11.182 -4.625 3.765 1.00 98.19 226 ALA A O 1
ATOM 1733 N N . LEU A 1 227 ? -9.316 -4.144 2.592 1.00 97.12 227 LEU A N 1
ATOM 1734 C CA . LEU A 1 227 ? -8.776 -3.175 3.548 1.00 97.12 227 LEU A CA 1
ATOM 1735 C C . LEU A 1 227 ? -9.755 -2.017 3.799 1.00 97.12 227 LEU A C 1
ATOM 1737 O O . LEU A 1 227 ? -10.026 -1.674 4.951 1.00 97.12 227 LEU A O 1
ATOM 1741 N N . TYR A 1 228 ? -10.339 -1.451 2.739 1.00 97.31 228 TYR A N 1
ATOM 1742 C CA . TYR A 1 228 ? -11.356 -0.404 2.855 1.00 97.31 228 TYR A CA 1
ATOM 1743 C C . TYR A 1 228 ? -12.578 -0.881 3.653 1.00 97.31 228 TYR A C 1
ATOM 1745 O O . TYR A 1 228 ? -13.008 -0.212 4.597 1.00 97.31 228 TYR A O 1
ATOM 1753 N N . THR A 1 229 ? -13.138 -2.041 3.293 1.00 96.31 229 THR A N 1
ATOM 1754 C CA . THR A 1 229 ? -14.336 -2.587 3.941 1.00 96.31 229 THR A CA 1
ATOM 1755 C C . THR A 1 229 ? -14.087 -2.895 5.416 1.00 96.31 229 THR A C 1
ATOM 1757 O O . THR A 1 229 ? -14.879 -2.460 6.251 1.00 96.31 229 THR A O 1
ATOM 1760 N N . GLU A 1 230 ? -12.978 -3.558 5.762 1.00 94.06 230 GLU A N 1
ATOM 1761 C CA . GLU A 1 230 ? -12.637 -3.826 7.166 1.00 94.06 230 GLU A CA 1
ATOM 1762 C C . GLU A 1 230 ? -12.466 -2.525 7.965 1.00 94.06 230 GLU A C 1
ATOM 1764 O O . GLU A 1 230 ? -12.980 -2.419 9.081 1.00 94.06 230 GLU A O 1
ATOM 1769 N N . THR A 1 231 ? -11.812 -1.511 7.389 1.00 94.62 231 THR A N 1
ATOM 1770 C CA . THR A 1 231 ? -11.600 -0.220 8.062 1.00 94.62 231 THR A CA 1
ATOM 1771 C C . THR A 1 231 ? -12.928 0.493 8.327 1.00 94.62 231 THR A C 1
ATOM 1773 O O . THR A 1 231 ? -13.158 0.997 9.429 1.00 94.62 231 THR A O 1
ATOM 1776 N N . ARG A 1 232 ? -13.838 0.522 7.342 1.00 94.31 232 ARG A N 1
ATOM 1777 C CA . ARG A 1 232 ? -15.176 1.115 7.505 1.00 94.31 232 ARG A CA 1
ATOM 1778 C C . ARG A 1 232 ? -15.984 0.384 8.575 1.00 94.31 232 ARG A C 1
ATOM 1780 O O . ARG A 1 232 ? -16.566 1.035 9.439 1.00 94.31 232 ARG A O 1
ATOM 1787 N N . GLU A 1 233 ? -15.974 -0.949 8.567 1.00 92.12 233 GLU A N 1
ATOM 1788 C CA . GLU A 1 233 ? -16.638 -1.747 9.601 1.00 92.12 233 GLU A CA 1
ATOM 1789 C C . GLU A 1 233 ? -16.083 -1.452 10.998 1.00 92.12 233 GLU A C 1
ATOM 1791 O O . GLU A 1 233 ? -16.856 -1.312 11.951 1.00 92.12 233 GLU A O 1
ATOM 1796 N N . LEU A 1 234 ? -14.758 -1.327 11.125 1.00 89.81 234 LEU A N 1
ATOM 1797 C CA . LEU A 1 234 ? -14.104 -0.990 12.385 1.00 89.81 234 LEU A CA 1
ATOM 1798 C C . LEU A 1 234 ? -14.506 0.408 12.874 1.00 89.81 234 LEU A C 1
ATOM 1800 O O . LEU A 1 234 ? -14.829 0.553 14.052 1.00 89.81 234 LEU A O 1
ATOM 1804 N N . ARG A 1 235 ? -14.563 1.419 11.995 1.00 90.69 235 ARG A N 1
ATOM 1805 C CA . ARG A 1 235 ? -15.048 2.768 12.354 1.00 90.69 235 ARG A CA 1
ATOM 1806 C C . ARG A 1 235 ? -16.462 2.730 12.906 1.00 90.69 235 ARG A C 1
ATOM 1808 O O . ARG A 1 235 ? -16.687 3.155 14.037 1.00 90.69 235 ARG A O 1
ATOM 1815 N N . THR A 1 236 ? -17.389 2.135 12.157 1.00 89.75 236 THR A N 1
ATOM 1816 C CA . THR A 1 236 ? -18.786 2.011 12.585 1.00 89.75 236 THR A CA 1
ATOM 1817 C C . THR A 1 236 ? -18.902 1.234 13.898 1.00 89.75 236 THR A C 1
ATOM 1819 O O . THR A 1 236 ? -19.741 1.537 14.747 1.00 89.75 236 THR A O 1
ATOM 1822 N N . PHE A 1 237 ? -18.064 0.216 14.099 1.00 87.69 237 PHE A N 1
ATOM 1823 C CA . PHE A 1 237 ? -18.029 -0.534 15.349 1.00 87.69 237 PHE A CA 1
ATOM 1824 C C . PHE A 1 237 ? -17.542 0.318 16.531 1.00 87.69 237 PHE A C 1
ATOM 1826 O O . PHE A 1 237 ? -18.175 0.315 17.589 1.00 87.69 237 PHE A O 1
ATOM 1833 N N . LEU A 1 238 ? -16.462 1.081 16.356 1.00 85.75 238 LEU A N 1
ATOM 1834 C CA . LEU A 1 238 ? -15.929 1.974 17.386 1.00 85.75 238 LEU A CA 1
ATOM 1835 C C . LEU A 1 238 ? -16.907 3.105 17.729 1.00 85.75 238 LEU A C 1
ATOM 1837 O O . LEU A 1 238 ? -17.073 3.427 18.905 1.00 85.75 238 LEU A O 1
ATOM 1841 N N . GLU A 1 239 ? -17.613 3.652 16.741 1.00 88.25 239 GLU A N 1
ATOM 1842 C CA . GLU A 1 239 ? -18.683 4.635 16.943 1.00 88.25 239 GLU A CA 1
ATOM 1843 C C . GLU A 1 239 ? -19.835 4.061 17.770 1.00 88.25 239 GLU A C 1
ATOM 1845 O O . GLU A 1 239 ? -20.284 4.691 18.729 1.00 88.25 239 GLU A O 1
ATOM 1850 N N . LYS A 1 240 ? -20.267 2.829 17.469 1.00 88.81 240 LYS A N 1
ATOM 1851 C CA . LYS A 1 240 ? -21.289 2.127 18.260 1.00 88.81 240 LYS A CA 1
ATOM 1852 C C . LYS A 1 240 ? -20.844 1.908 19.703 1.00 88.81 240 LYS A C 1
ATOM 1854 O O . LYS A 1 240 ? -21.643 2.114 20.612 1.00 88.81 240 LYS A O 1
ATOM 1859 N N . ILE A 1 241 ? -19.584 1.530 19.937 1.00 85.56 241 ILE A N 1
ATOM 1860 C CA . ILE A 1 241 ? -19.035 1.401 21.298 1.00 85.56 241 ILE A CA 1
ATOM 1861 C C . ILE A 1 241 ? -19.021 2.755 22.006 1.00 85.56 241 ILE A C 1
ATOM 1863 O O . ILE A 1 241 ? -19.414 2.837 23.170 1.00 85.56 241 ILE A O 1
ATOM 1867 N N . LYS A 1 242 ? -18.569 3.811 21.325 1.00 83.38 242 LYS A N 1
ATOM 1868 C CA . LYS A 1 242 ? -18.496 5.161 21.887 1.00 83.38 242 LYS A CA 1
ATOM 1869 C C . LYS A 1 242 ? -19.884 5.668 22.284 1.00 83.38 242 LYS A C 1
ATOM 1871 O O . LYS A 1 242 ? -20.066 6.064 23.432 1.00 83.38 242 LYS A O 1
ATOM 1876 N N . SER A 1 243 ? -20.865 5.548 21.391 1.00 82.38 243 SER A N 1
ATOM 1877 C CA . SER A 1 243 ? -22.262 5.897 21.664 1.00 82.38 243 SER A CA 1
ATOM 1878 C C . SER A 1 243 ? -22.835 5.056 22.811 1.00 82.38 243 SER A C 1
ATOM 1880 O O . SER A 1 243 ? -23.387 5.604 23.762 1.00 82.38 243 SER A O 1
ATOM 1882 N N . ALA A 1 244 ? -22.631 3.734 22.807 1.00 82.50 244 ALA A N 1
ATOM 1883 C CA . ALA A 1 244 ? -23.089 2.871 23.896 1.00 82.50 244 ALA A CA 1
ATOM 1884 C C . ALA A 1 244 ? -22.451 3.234 25.247 1.00 82.50 244 ALA A C 1
ATOM 1886 O O . ALA A 1 244 ? -23.128 3.181 26.268 1.00 82.50 244 ALA A O 1
ATOM 1887 N N . LYS A 1 245 ? -21.173 3.635 25.271 1.00 75.25 245 LYS A N 1
ATOM 1888 C CA . LYS A 1 245 ? -20.480 4.106 26.480 1.00 75.25 245 LYS A CA 1
ATOM 1889 C C . LYS A 1 245 ? -21.053 5.431 26.988 1.00 75.25 245 LYS A C 1
ATOM 1891 O O . LYS A 1 245 ? -21.235 5.589 28.192 1.00 75.25 245 LYS A O 1
ATOM 1896 N N . GLU A 1 246 ? -21.352 6.365 26.092 1.00 74.69 246 GLU A N 1
ATOM 1897 C CA . GLU A 1 246 ? -21.984 7.644 26.435 1.00 74.69 246 GLU A CA 1
ATOM 1898 C C . GLU A 1 246 ? -23.397 7.421 27.001 1.00 74.69 246 GLU A C 1
ATOM 1900 O O . GLU A 1 246 ? -23.735 7.980 28.043 1.00 74.69 246 GLU A O 1
ATOM 1905 N N . HIS A 1 247 ? -24.180 6.507 26.424 1.00 58.75 247 HIS A N 1
ATOM 1906 C CA . HIS A 1 247 ? -25.494 6.128 26.953 1.00 58.75 247 HIS A CA 1
ATOM 1907 C C . HIS A 1 247 ? -25.422 5.275 28.235 1.00 58.75 247 HIS A C 1
ATOM 1909 O O . HIS A 1 247 ? -26.284 5.403 29.100 1.00 58.75 247 HIS A O 1
ATOM 1915 N N . ALA A 1 248 ? -24.381 4.457 28.417 1.00 48.72 248 ALA A N 1
ATOM 1916 C CA . ALA A 1 248 ? -24.128 3.719 29.657 1.00 48.72 248 ALA A CA 1
ATOM 1917 C C . ALA A 1 248 ? -23.635 4.625 30.797 1.00 48.72 248 ALA A C 1
ATOM 1919 O O . ALA A 1 248 ? -23.820 4.298 31.957 1.00 48.72 248 ALA A O 1
ATOM 1920 N N . SER A 1 249 ? -23.089 5.815 30.526 1.00 52.06 249 SER A N 1
ATOM 1921 C CA . SER A 1 249 ? -22.865 6.798 31.601 1.00 52.06 249 SER A CA 1
ATOM 1922 C C . SER A 1 249 ? -24.177 7.313 32.227 1.00 52.06 249 SER A C 1
ATOM 1924 O O . SER A 1 249 ? -24.157 7.911 33.300 1.00 52.06 249 SER A O 1
ATOM 1926 N N . VAL A 1 250 ? -25.319 7.015 31.591 1.00 50.62 250 VAL A N 1
ATOM 1927 C CA . VAL A 1 250 ? -26.682 7.270 32.083 1.00 50.62 250 VAL A CA 1
ATOM 1928 C C . VAL A 1 250 ? -27.320 6.003 32.701 1.00 50.62 250 VAL A C 1
ATOM 1930 O O . VAL A 1 250 ? -28.374 6.095 33.326 1.00 50.62 250 VAL A O 1
ATOM 1933 N N . ILE A 1 251 ? -26.694 4.820 32.585 1.00 49.50 251 ILE A N 1
ATOM 1934 C CA . ILE A 1 251 ? -27.229 3.530 33.066 1.00 49.50 251 ILE A CA 1
ATOM 1935 C C . ILE A 1 251 ? -26.146 2.748 33.829 1.00 49.50 251 ILE A C 1
ATOM 1937 O O . ILE A 1 251 ? -25.136 2.356 33.262 1.00 49.50 251 ILE A O 1
ATOM 1941 N N . ASP A 1 252 ? -26.408 2.490 35.112 1.00 43.59 252 ASP A N 1
ATOM 1942 C CA . ASP A 1 252 ? -25.558 1.816 36.110 1.00 43.59 252 ASP A CA 1
ATOM 1943 C C . ASP A 1 252 ? -24.491 0.830 35.535 1.00 43.59 252 ASP A C 1
ATOM 1945 O O . ASP A 1 252 ? -24.855 -0.170 34.902 1.00 43.59 252 ASP A O 1
ATOM 1949 N N . PRO A 1 253 ? -23.174 1.062 35.750 1.00 41.72 253 PRO A N 1
ATOM 1950 C CA . PRO A 1 253 ? -22.049 0.340 35.123 1.00 41.72 253 PRO A CA 1
ATOM 1951 C C . PRO A 1 253 ? -21.923 -1.170 35.430 1.00 41.72 253 PRO A C 1
ATOM 1953 O O . PRO A 1 253 ? -20.940 -1.802 35.040 1.00 41.72 253 PRO A O 1
ATOM 1956 N N . ALA A 1 254 ? -22.903 -1.791 36.085 1.00 48.47 254 ALA A N 1
ATOM 1957 C CA . ALA A 1 254 ? -22.868 -3.190 36.512 1.00 48.47 254 ALA A CA 1
ATOM 1958 C C . ALA A 1 254 ? -23.247 -4.234 35.431 1.00 48.47 254 ALA A C 1
ATOM 1960 O O . ALA A 1 254 ? -23.263 -5.427 35.733 1.00 48.47 254 ALA A O 1
ATOM 1961 N N . GLN A 1 255 ? -23.554 -3.843 34.184 1.00 49.44 255 GLN A N 1
ATOM 1962 C CA . GLN A 1 255 ? -24.158 -4.758 33.187 1.00 49.44 255 GLN A CA 1
ATOM 1963 C C . GLN A 1 255 ? -23.335 -5.038 31.911 1.00 49.44 255 GLN A C 1
ATOM 1965 O O . GLN A 1 255 ? -23.763 -5.855 31.097 1.00 49.44 255 GLN A O 1
ATOM 1970 N N . MET A 1 256 ? -22.143 -4.459 31.710 1.00 49.31 256 MET A N 1
ATOM 1971 C CA . MET A 1 256 ? -21.314 -4.797 30.536 1.00 49.31 256 MET A CA 1
ATOM 1972 C C . MET A 1 256 ? -20.239 -5.828 30.907 1.00 49.31 256 MET A C 1
ATOM 1974 O O . MET A 1 256 ? -19.178 -5.515 31.445 1.00 49.31 256 MET A O 1
ATOM 1978 N N . ASN A 1 257 ? -20.521 -7.102 30.649 1.00 55.34 257 ASN A N 1
ATOM 1979 C CA . ASN A 1 257 ? -19.636 -8.205 31.003 1.00 55.34 257 ASN A CA 1
ATOM 1980 C C . ASN A 1 257 ? -18.481 -8.347 29.990 1.00 55.34 257 ASN A C 1
ATOM 1982 O O . ASN A 1 257 ? -18.676 -8.725 28.839 1.00 55.34 257 ASN A O 1
ATOM 1986 N N . SER A 1 258 ? -17.243 -8.135 30.455 1.00 47.34 258 SER A N 1
ATOM 1987 C CA . SER A 1 258 ? -15.981 -8.343 29.707 1.00 47.34 258 SER A CA 1
ATOM 1988 C C . SER A 1 258 ? -15.920 -9.690 28.952 1.00 47.34 258 SER A C 1
ATOM 1990 O O . SER A 1 258 ? -15.351 -9.801 27.866 1.00 47.34 258 SER A O 1
ATOM 1992 N N . LYS A 1 259 ? -16.639 -10.705 29.453 1.00 48.84 259 LYS A N 1
ATOM 1993 C CA . LYS A 1 259 ? -16.822 -12.008 28.798 1.00 48.84 259 LYS A CA 1
ATOM 1994 C C . LYS A 1 259 ? -17.484 -11.924 27.416 1.00 48.84 259 LYS A C 1
ATOM 1996 O O . LYS A 1 259 ? -17.171 -12.758 26.579 1.00 48.84 259 LYS A O 1
ATOM 2001 N N . THR A 1 260 ? -18.357 -10.957 27.144 1.00 54.88 260 THR A N 1
ATOM 2002 C CA . THR A 1 260 ? -19.055 -10.830 25.849 1.00 54.88 260 THR A CA 1
ATOM 2003 C C . THR A 1 260 ? -18.159 -10.213 24.779 1.00 54.88 260 THR A C 1
ATOM 2005 O O . THR A 1 260 ? -18.160 -10.674 23.642 1.00 54.88 260 THR A O 1
ATOM 2008 N N . ILE A 1 261 ? -17.318 -9.248 25.159 1.00 53.12 261 ILE A N 1
ATOM 2009 C CA . ILE A 1 261 ? -16.357 -8.604 24.251 1.00 53.12 261 ILE A CA 1
ATOM 2010 C C . ILE A 1 261 ? -15.279 -9.607 23.828 1.00 53.12 261 ILE A C 1
ATOM 2012 O O . ILE A 1 261 ? -15.017 -9.784 22.640 1.00 53.12 261 ILE A O 1
ATOM 2016 N N . VAL A 1 262 ? -14.717 -10.342 24.791 1.00 60.78 262 VAL A N 1
ATOM 2017 C CA . VAL A 1 262 ? -13.705 -11.369 24.511 1.00 60.78 262 VAL A CA 1
ATOM 2018 C C . VAL A 1 262 ? -14.301 -12.527 23.703 1.00 60.78 262 VAL A C 1
ATOM 2020 O O . VAL A 1 262 ? -13.658 -13.032 22.788 1.00 60.78 262 VAL A O 1
ATOM 2023 N N . ARG A 1 263 ? -15.557 -12.915 23.960 1.00 65.25 263 ARG A N 1
ATOM 2024 C CA . ARG A 1 263 ? -16.245 -13.973 23.198 1.00 65.25 263 ARG A CA 1
ATOM 2025 C C . ARG A 1 263 ? -16.576 -13.548 21.765 1.00 65.25 263 ARG A C 1
ATOM 2027 O O . ARG A 1 263 ? -16.535 -14.397 20.879 1.00 65.25 263 ARG A O 1
ATOM 2034 N N . TRP A 1 264 ? -16.840 -12.265 21.515 1.00 55.69 264 TRP A N 1
ATOM 2035 C CA . TRP A 1 264 ? -17.024 -11.726 20.163 1.00 55.69 264 TRP A CA 1
ATOM 2036 C C . TRP A 1 264 ? -15.703 -11.689 19.376 1.00 55.69 264 TRP A C 1
ATOM 2038 O O . TRP A 1 264 ? -15.653 -12.174 18.247 1.00 55.69 264 TRP A O 1
ATOM 2048 N N . LEU A 1 265 ? -14.612 -11.228 20.001 1.00 59.31 265 LEU A N 1
ATOM 2049 C CA . LEU A 1 265 ? -13.272 -11.234 19.397 1.00 59.31 265 LEU A CA 1
ATOM 2050 C C . LEU A 1 265 ? -12.774 -12.660 19.101 1.00 59.31 265 LEU A C 1
ATOM 2052 O O . LEU A 1 265 ? -12.281 -12.927 18.006 1.00 59.31 265 LEU A O 1
ATOM 2056 N N . LEU A 1 266 ? -12.977 -13.597 20.034 1.00 62.66 266 LEU A N 1
ATOM 2057 C CA . LEU A 1 266 ? -12.629 -15.010 19.846 1.00 62.66 266 LEU A CA 1
ATOM 2058 C C . LEU A 1 266 ? -13.470 -15.681 18.754 1.00 62.66 266 LEU A C 1
ATOM 2060 O O . LEU A 1 266 ? -12.935 -16.464 17.974 1.00 62.66 266 LEU A O 1
ATOM 2064 N N . SER A 1 267 ? -14.761 -15.349 18.645 1.00 59.84 267 SER A N 1
ATOM 2065 C CA . SER A 1 267 ? -15.619 -15.906 17.589 1.00 59.84 267 SER A CA 1
ATOM 2066 C C . SER A 1 267 ? -15.189 -15.435 16.194 1.00 59.84 267 SER A C 1
ATOM 2068 O O . SER A 1 267 ? -15.318 -16.187 15.236 1.00 59.84 267 SER A O 1
ATOM 2070 N N . ARG A 1 268 ? -14.625 -14.225 16.066 1.00 61.16 268 ARG A N 1
ATOM 2071 C CA . ARG A 1 268 ? -14.161 -13.684 14.775 1.00 61.16 268 ARG A CA 1
ATOM 2072 C C . ARG A 1 268 ? -12.757 -14.169 14.387 1.00 61.16 268 ARG A C 1
ATOM 2074 O O . ARG A 1 268 ? -12.510 -14.406 13.208 1.00 61.16 268 ARG A O 1
ATOM 2081 N N . LEU A 1 269 ? -11.869 -14.400 15.359 1.00 54.56 269 LEU A N 1
ATOM 2082 C CA . LEU A 1 269 ? -10.587 -15.091 15.133 1.00 54.56 269 LEU A CA 1
ATOM 2083 C C . LEU A 1 269 ? -10.792 -16.542 14.663 1.00 54.56 269 LEU A C 1
ATOM 2085 O O . LEU A 1 269 ? -10.054 -17.010 13.801 1.00 54.56 269 LEU A O 1
ATOM 2089 N N . LEU A 1 270 ? -11.830 -17.223 15.162 1.00 48.31 270 LEU A N 1
ATOM 2090 C CA . LEU A 1 270 ? -12.164 -18.592 14.756 1.00 48.31 270 LEU A CA 1
ATOM 2091 C C . LEU A 1 270 ? -12.683 -18.672 13.307 1.00 48.31 270 LEU A C 1
ATOM 2093 O O . LEU A 1 270 ? -12.331 -19.597 12.585 1.00 48.31 270 LEU A O 1
ATOM 2097 N N . VAL A 1 271 ? -13.440 -17.669 12.846 1.00 51.91 271 VAL A N 1
ATOM 2098 C CA . VAL A 1 271 ? -13.898 -17.572 11.442 1.00 51.91 271 VAL A CA 1
ATOM 2099 C C . VAL A 1 271 ? -12.737 -17.261 10.480 1.00 51.91 271 VAL A C 1
ATOM 2101 O O . VAL A 1 271 ? -12.732 -17.739 9.349 1.00 51.91 271 VAL A O 1
ATOM 2104 N N . ARG A 1 272 ? -11.708 -16.522 10.929 1.00 52.62 272 ARG A N 1
ATOM 2105 C CA . ARG A 1 272 ? -10.480 -16.274 10.145 1.00 52.62 272 ARG A CA 1
ATOM 2106 C C . ARG A 1 272 ? -9.631 -17.539 9.931 1.00 52.62 272 ARG A C 1
ATOM 2108 O O . ARG A 1 272 ? -9.027 -17.669 8.872 1.00 52.62 272 ARG A O 1
ATOM 2115 N N . ALA A 1 273 ? -9.609 -18.473 10.886 1.00 45.72 273 ALA A N 1
ATOM 2116 C CA . ALA A 1 273 ? -8.895 -19.748 10.737 1.00 45.72 273 ALA A CA 1
ATOM 2117 C C . ALA A 1 273 ? -9.570 -20.700 9.726 1.00 45.72 273 ALA A C 1
ATOM 2119 O O . ALA A 1 273 ? -8.890 -21.458 9.033 1.00 45.72 273 ALA A O 1
ATOM 2120 N N . ASP A 1 274 ? -10.897 -20.624 9.609 1.00 40.28 274 ASP A N 1
ATOM 2121 C CA . ASP A 1 274 ? -11.688 -21.460 8.699 1.00 40.28 274 ASP A CA 1
ATOM 2122 C C . ASP A 1 274 ? -11.618 -20.951 7.244 1.00 40.28 274 ASP A C 1
ATOM 2124 O O . ASP A 1 274 ? -11.475 -21.733 6.308 1.00 40.28 274 ASP A O 1
ATOM 2128 N N . ALA A 1 275 ? -11.585 -19.627 7.043 1.00 42.44 275 ALA A N 1
ATOM 2129 C CA . ALA A 1 275 ? -11.399 -19.024 5.719 1.00 42.44 275 ALA A CA 1
ATOM 2130 C C . ALA A 1 275 ? -9.981 -19.235 5.147 1.00 42.44 275 ALA A C 1
ATOM 2132 O O . ALA A 1 275 ? -9.828 -19.410 3.941 1.00 42.44 275 ALA A O 1
ATOM 2133 N N . ALA A 1 276 ? -8.951 -19.271 6.001 1.00 42.94 276 ALA A N 1
ATOM 2134 C CA . ALA A 1 276 ? -7.582 -19.597 5.589 1.00 42.94 276 ALA A CA 1
ATOM 2135 C C . ALA A 1 276 ? -7.404 -21.087 5.232 1.00 42.94 276 ALA A C 1
ATOM 2137 O O . ALA A 1 276 ? -6.553 -21.417 4.413 1.00 42.94 276 ALA A O 1
ATOM 2138 N N . SER A 1 277 ? -8.228 -21.979 5.798 1.00 45.03 277 SER A N 1
ATOM 2139 C CA . SER A 1 277 ? -8.208 -23.417 5.479 1.00 45.03 277 SER A CA 1
ATOM 2140 C C . SER A 1 277 ? -8.988 -23.780 4.209 1.00 45.03 277 SER A C 1
ATOM 2142 O O . SER A 1 277 ? -8.855 -24.896 3.725 1.00 45.03 277 SER A O 1
ATOM 2144 N N . GLN A 1 278 ? -9.796 -22.866 3.658 1.00 44.22 278 GLN A N 1
ATOM 2145 C CA . GLN A 1 278 ? -10.560 -23.080 2.416 1.00 44.22 278 GLN A CA 1
ATOM 2146 C C . GLN A 1 278 ? -9.859 -22.525 1.160 1.00 44.22 278 GLN A C 1
ATOM 2148 O O . GLN A 1 278 ? -10.419 -22.592 0.068 1.00 44.22 278 GLN A O 1
ATOM 2153 N N . LEU A 1 279 ? -8.648 -21.976 1.310 1.00 48.44 279 LEU A N 1
ATOM 2154 C CA . LEU A 1 279 ? -7.815 -21.429 0.229 1.00 48.44 279 LEU A CA 1
ATOM 2155 C C . LEU A 1 279 ? -6.454 -22.144 0.075 1.00 48.44 279 LEU A C 1
ATOM 2157 O O . LEU A 1 279 ? -5.600 -21.656 -0.663 1.00 48.44 279 LEU A O 1
ATOM 2161 N N . MET A 1 280 ? -6.265 -23.296 0.729 1.00 39.91 280 MET A N 1
ATOM 2162 C CA . MET A 1 280 ? -5.225 -24.288 0.402 1.00 39.91 280 MET A CA 1
ATOM 2163 C C . MET A 1 280 ? -5.870 -25.524 -0.223 1.00 39.91 280 MET A C 1
ATOM 2165 O O . MET A 1 280 ? -5.201 -26.164 -1.062 1.00 39.91 280 MET A O 1
#

Organism: NCBI:txid28760

Foldseek 3Di:
DDDDDDDDDDDDDDDPPVVVVVVVVVVVVPPPPVPQWDFDFLVLLCVLVVAFDDLLLLLLLLLLVLVQVVVLVVPVVDDPDDDDDPSDADDADPESRQWTATLQLHIGGHCPDPPDDDDRDAQLRNLQSSLVRSLCRRCRNPDPVDHDDDDPLSVVLSCLSNVQVVLVVVVPPPPDDDDDDDDDDDDPDPPCPPGDRGSVSSNVSSLVVDPHSVCSVVSSSVSSNVSRVVSVVSVVVVVVVVVVVVVCVVPDPPPDDPVVVVVVVVVVVVVVVVVVVVVD

InterPro domains:
  IPR011019 KIND domain [PF16474] (40-239)
  IPR011019 KIND domain [PS51377] (40-234)
  IPR011019 KIND domain [SM00750] (40-234)
  IPR029901 Protein Spire [PTHR21345] (31-253)

Secondary structure (DSSP, 8-state):
--------------SHHHHHHHHHTTSSSS---STT---EEHHHHHHHHTSPPPHHHHHHHHHHHHHHHHHHHHHTT---S-------------STTSEEE-TTS-EEE-----SS--PPPPHHHHHHHHHHHHHHHHSTT--TT------HHHHHHHHHHH-TTTHHHHTT-----------------TT------SHHHHHHHHHHHSSSGGGHHHHHHHHHHHHHHHHHHHHHHHHHHHHHHHHHTTS-GGG--HHHHHHHHHHHHHHHHHHHHT--

pLDDT: mean 72.22, std 23.69, range [33.22, 98.75]

Sequence (280 aa):
MAERRFGGDHEVLTDAAAAARRGEQKHHAAMNSPEDVEDLSLEEILRLYSQPINEEQAWAVCYQCCRTLAKAHRGDGSSVATGASSAASPQRISGPGDVRIQKDGSVRMDQHGCEGKYSPCTTTEVIESLGIMIYKALDYGLKENEERELSPPLEQLIDLMTNSAEAEKEACLDEGYEATEEEEETEDDPNSISSVHNYRDILKLCTAHLPSVSDAPSHYQAVCRALYTETRELRTFLEKIKSAKEHASVIDPAQMNSKTIVRWLLSRLLVRADAASQLM